Protein AF-0000000086165237 (afdb_homodimer)

Organism: Eudyptula minor (NCBI:txid37083)

Nearest PDB structures (foldseek):
  6a78-assembly1_A  TM=8.501E-01  e=1.681E-03  Homo sapiens
  2v5t-assembly1_A  TM=6.903E-01  e=4.744E-04  Homo sapiens
  4u7m-assembly1_A  TM=5.757E-01  e=2.320E-04  Homo sapiens
  2xy1-assembly1_A  TM=6.895E-01  e=1.025E-03  Homo sapiens
  5vst-assembly1_A  TM=7.152E-01  e=4.283E-03  Mus musculus

Structure (mmCIF, N/CA/C/O backbone):
data_AF-0000000086165237-model_v1
#
loop_
_entity.id
_entity.type
_entity.pdbx_description
1 polymer Hemicentin-2
#
loop_
_atom_site.group_PDB
_atom_site.id
_atom_site.type_symbol
_atom_site.label_atom_id
_atom_site.label_alt_id
_atom_site.label_comp_id
_atom_site.label_asym_id
_atom_site.label_entity_id
_atom_site.label_seq_id
_atom_site.pdbx_PDB_ins_code
_atom_site.Cartn_x
_atom_site.Cartn_y
_atom_site.Cartn_z
_atom_site.occupancy
_atom_site.B_iso_or_equiv
_atom_site.auth_seq_id
_atom_site.auth_comp_id
_atom_site.auth_asym_id
_atom_site.auth_atom_id
_atom_site.pdbx_PDB_model_num
ATOM 1 N N . GLY A 1 1 ? -14.789 -7.023 20.891 1 25.52 1 GLY A N 1
ATOM 2 C CA . GLY A 1 1 ? -13.391 -6.656 21.047 1 25.52 1 GLY A CA 1
ATOM 3 C C . GLY A 1 1 ? -13.078 -5.258 20.562 1 25.52 1 GLY A C 1
ATOM 4 O O . GLY A 1 1 ? -13.688 -4.785 19.594 1 25.52 1 GLY A O 1
ATOM 5 N N . GLU A 1 2 ? -12.781 -4.461 21.531 1 32.31 2 GLU A N 1
ATOM 6 C CA . GLU A 1 2 ? -12.57 -3.039 21.297 1 32.31 2 GLU A CA 1
ATOM 7 C C . GLU A 1 2 ? -11.594 -2.818 20.141 1 32.31 2 GLU A C 1
ATOM 9 O O . GLU A 1 2 ? -10.461 -3.311 20.172 1 32.31 2 GLU A O 1
ATOM 14 N N . ASP A 1 3 ? -12.07 -2.969 19 1 38.78 3 ASP A N 1
ATOM 15 C CA . ASP A 1 3 ? -11.273 -2.768 17.797 1 38.78 3 ASP A CA 1
ATOM 16 C C . ASP A 1 3 ? -10.336 -1.568 17.938 1 38.78 3 ASP A C 1
ATOM 18 O O . ASP A 1 3 ? -10.797 -0.427 18.031 1 38.78 3 ASP A O 1
ATOM 22 N N . SER A 1 4 ? -9.32 -1.822 18.844 1 39.91 4 SER A N 1
ATOM 23 C CA . SER A 1 4 ? -8.32 -0.79 19.062 1 39.91 4 SER A CA 1
ATOM 24 C C . SER A 1 4 ? -7.715 -0.312 17.75 1 39.91 4 SER A C 1
ATOM 26 O O . SER A 1 4 ? -7.16 -1.107 16.984 1 39.91 4 SER A O 1
ATOM 28 N N . ARG A 1 5 ? -8.445 0.534 17.25 1 47.09 5 ARG A N 1
ATOM 29 C CA . ARG A 1 5 ? -7.832 1.118 16.062 1 47.09 5 ARG A CA 1
ATOM 30 C C . ARG A 1 5 ? -6.496 1.77 16.391 1 47.09 5 ARG A C 1
ATOM 32 O O . ARG A 1 5 ? -6.422 2.633 17.266 1 47.09 5 ARG A O 1
ATOM 39 N N . SER A 1 6 ? -5.383 0.871 16.422 1 49.28 6 SER A N 1
ATOM 40 C CA . SER A 1 6 ? -4.059 1.437 16.656 1 49.28 6 SER A CA 1
ATOM 41 C C . SER A 1 6 ? -3.754 2.555 15.672 1 49.28 6 SER A C 1
ATOM 43 O O . SER A 1 6 ? -4.098 2.459 14.492 1 49.28 6 SER A O 1
ATOM 45 N N . PHE A 1 7 ? -3.865 3.795 16.25 1 51.91 7 PHE A N 1
ATOM 46 C CA . PHE A 1 7 ? -3.475 4.906 15.391 1 51.91 7 PHE A CA 1
ATOM 47 C C . PHE A 1 7 ? -1.98 5.184 15.516 1 51.91 7 PHE A C 1
ATOM 49 O O . PHE A 1 7 ? -1.38 4.938 16.562 1 51.91 7 PHE A O 1
ATOM 56 N N . HIS A 1 8 ? -1.307 5.07 14.359 1 57.03 8 HIS A N 1
ATOM 57 C CA . HIS A 1 8 ? 0.114 5.402 14.344 1 57.03 8 HIS A CA 1
ATOM 58 C C . HIS A 1 8 ? 0.342 6.828 13.852 1 57.03 8 HIS A C 1
ATOM 60 O O . HIS A 1 8 ? -0.234 7.242 12.844 1 57.03 8 HIS A O 1
ATOM 66 N N . VAL A 1 9 ? 0.765 7.695 14.812 1 61.5 9 VAL A N 1
ATOM 67 C CA . VAL A 1 9 ? 1.158 9.055 14.477 1 61.5 9 VAL A CA 1
ATOM 68 C C . VAL A 1 9 ? 2.652 9.102 14.164 1 61.5 9 VAL A C 1
ATOM 70 O O . VAL A 1 9 ? 3.465 8.555 14.914 1 61.5 9 VAL A O 1
ATOM 73 N N . SER A 1 10 ? 2.924 9.43 13.008 1 67.56 10 SER A N 1
ATOM 74 C CA . SER A 1 10 ? 4.332 9.594 12.656 1 67.56 10 SER A CA 1
ATOM 75 C C . SER A 1 10 ? 4.699 11.062 12.492 1 67.56 10 SER A C 1
ATOM 77 O O . SER A 1 10 ? 4.062 11.789 11.727 1 67.56 10 SER A O 1
ATOM 79 N N . ILE A 1 11 ? 5.34 11.562 13.391 1 72.94 11 ILE A N 1
ATOM 80 C CA . ILE A 1 11 ? 5.84 12.93 13.344 1 72.94 11 ILE A CA 1
ATOM 81 C C . ILE A 1 11 ? 7.289 12.938 12.867 1 72.94 11 ILE A C 1
ATOM 83 O O . ILE A 1 11 ? 8.109 12.148 13.344 1 72.94 11 ILE A O 1
ATOM 87 N N . GLN A 1 12 ? 7.434 13.555 11.766 1 70.06 12 GLN A N 1
ATOM 88 C CA . GLN A 1 12 ? 8.805 13.68 11.266 1 70.06 12 GLN A CA 1
ATOM 89 C C . GLN A 1 12 ? 9.336 15.094 11.477 1 70.06 12 GLN A C 1
ATOM 91 O O . GLN A 1 12 ? 8.586 16.062 11.414 1 70.06 12 GLN A O 1
ATOM 96 N N . GLY A 1 13 ? 10.609 15.078 11.852 1 72.69 13 GLY A N 1
ATOM 97 C CA . GLY A 1 13 ? 11.266 16.344 12.125 1 72.69 13 GLY A CA 1
ATOM 98 C C . GLY A 1 13 ? 11.734 16.484 13.555 1 72.69 13 GLY A C 1
ATOM 99 O O . GLY A 1 13 ? 11.875 15.484 14.266 1 72.69 13 GLY A O 1
ATOM 100 N N . THR A 1 14 ? 12.133 17.672 13.969 1 71.38 14 THR A N 1
ATOM 101 C CA . THR A 1 14 ? 12.812 17.844 15.242 1 71.38 14 THR A CA 1
ATOM 102 C C . THR A 1 14 ? 11.844 18.359 16.312 1 71.38 14 THR A C 1
ATOM 104 O O . THR A 1 14 ? 11.898 19.516 16.703 1 71.38 14 THR A O 1
ATOM 107 N N . PRO A 1 15 ? 10.844 17.406 16.594 1 71.31 15 PRO A N 1
ATOM 108 C CA . PRO A 1 15 ? 10.047 17.859 17.734 1 71.31 15 PRO A CA 1
ATOM 109 C C . PRO A 1 15 ? 10.82 17.828 19.047 1 71.31 15 PRO A C 1
ATOM 111 O O . PRO A 1 15 ? 11.711 16.984 19.219 1 71.31 15 PRO A O 1
ATOM 114 N N . LEU A 1 16 ? 10.625 18.844 19.875 1 78.06 16 LEU A N 1
ATOM 115 C CA . LEU A 1 16 ? 11.242 18.859 21.203 1 78.06 16 LEU A CA 1
ATOM 116 C C . LEU A 1 16 ? 10.57 17.828 22.125 1 78.06 16 LEU A C 1
ATOM 118 O O . LEU A 1 16 ? 11.234 17.203 22.953 1 78.06 16 LEU A O 1
ATOM 122 N N . SER A 1 17 ? 9.25 17.734 21.953 1 79.06 17 SER A N 1
ATOM 123 C CA . SER A 1 17 ? 8.508 16.781 22.781 1 79.06 17 SER A CA 1
ATOM 124 C C . SER A 1 17 ? 7.238 16.328 22.078 1 79.06 17 SER A C 1
ATOM 126 O O . SER A 1 17 ? 6.664 17.062 21.266 1 79.06 17 SER A O 1
ATOM 128 N N . ILE A 1 18 ? 6.961 15.016 22.234 1 78.12 18 ILE A N 1
ATOM 129 C CA . ILE A 1 18 ? 5.688 14.453 21.797 1 78.12 18 ILE A CA 1
ATOM 130 C C . ILE A 1 18 ? 4.992 13.766 22.969 1 78.12 18 ILE A C 1
ATOM 132 O O . ILE A 1 18 ? 5.602 12.969 23.688 1 78.12 18 ILE A O 1
ATOM 136 N N . THR A 1 19 ? 3.826 14.266 23.375 1 80.88 19 THR A N 1
ATOM 137 C CA . THR A 1 19 ? 3.02 13.602 24.391 1 80.88 19 THR A CA 1
ATOM 138 C C . THR A 1 19 ? 1.654 13.211 23.828 1 80.88 19 THR A C 1
ATOM 140 O O . THR A 1 19 ? 1.203 13.781 22.828 1 80.88 19 THR A O 1
ATOM 143 N N . SER A 1 20 ? 1.172 12.109 24.125 1 78.12 20 SER A N 1
ATOM 144 C CA . SER A 1 20 ? -0.144 11.695 23.656 1 78.12 20 SER A CA 1
ATOM 145 C C . SER A 1 20 ? -1.079 11.391 24.812 1 78.12 20 SER A C 1
ATOM 147 O O . SER A 1 20 ? -0.676 10.766 25.797 1 78.12 20 SER A O 1
ATOM 149 N N . ILE A 1 21 ? -2.18 12.18 24.844 1 70.94 21 ILE A N 1
ATOM 150 C CA . ILE A 1 21 ? -3.26 11.867 25.766 1 70.94 21 ILE A CA 1
ATOM 151 C C . ILE A 1 21 ? -4.5 11.43 25 1 70.94 21 ILE A C 1
ATOM 153 O O . ILE A 1 21 ? -5.133 12.242 24.312 1 70.94 21 ILE A O 1
ATOM 157 N N . GLY A 1 22 ? -4.895 10.195 25.062 1 66.25 22 GLY A N 1
ATOM 158 C CA . GLY A 1 22 ? -5.973 9.656 24.266 1 66.25 22 GLY A CA 1
ATOM 159 C C . GLY A 1 22 ? -5.691 9.711 22.766 1 66.25 22 GLY A C 1
ATOM 160 O O . GLY A 1 22 ? -4.66 9.219 22.312 1 66.25 22 GLY A O 1
ATOM 161 N N . GLU A 1 23 ? -6.641 10.453 22.031 1 68.38 23 GLU A N 1
ATOM 162 C CA . GLU A 1 23 ? -6.492 10.57 20.578 1 68.38 23 GLU A CA 1
ATOM 163 C C . GLU A 1 23 ? -5.875 11.914 20.203 1 68.38 23 GLU A C 1
ATOM 165 O O . GLU A 1 23 ? -5.848 12.273 19.016 1 68.38 23 GLU A O 1
ATOM 170 N N . THR A 1 24 ? -5.504 12.617 21.344 1 77.69 24 THR A N 1
ATOM 171 C CA . THR A 1 24 ? -4.93 13.93 21.062 1 77.69 24 THR A CA 1
ATOM 172 C C . THR A 1 24 ? -3.428 13.93 21.328 1 77.69 24 THR A C 1
ATOM 174 O O . THR A 1 24 ? -2.977 13.477 22.391 1 77.69 24 THR A O 1
ATOM 177 N N . TYR A 1 25 ? -2.689 14.242 20.344 1 85.31 25 TYR A N 1
ATOM 178 C CA . TYR A 1 25 ? -1.243 14.367 20.5 1 85.31 25 TYR A CA 1
ATOM 179 C C . TYR A 1 25 ? -0.837 15.82 20.672 1 85.31 25 TYR A C 1
ATOM 181 O O . TYR A 1 25 ? -1.491 16.719 20.141 1 85.31 25 TYR A O 1
ATOM 189 N N . SER A 1 26 ? 0.103 15.969 21.531 1 88.94 26 SER A N 1
ATOM 190 C CA . SER A 1 26 ? 0.709 17.281 21.688 1 88.94 26 SER A CA 1
ATOM 191 C C . SER A 1 26 ? 2.168 17.281 21.25 1 88.94 26 SER A C 1
ATOM 193 O O . SER A 1 26 ? 2.945 16.422 21.672 1 88.94 26 SER A O 1
ATOM 195 N N . VAL A 1 27 ? 2.49 18.156 20.406 1 90.44 27 VAL A N 1
ATOM 196 C CA . VAL A 1 27 ? 3.844 18.203 19.859 1 90.44 27 VAL A CA 1
ATOM 197 C C . VAL A 1 27 ? 4.43 19.609 20.078 1 90.44 27 VAL A C 1
ATOM 199 O O . VAL A 1 27 ? 3.748 20.609 19.875 1 90.44 27 VAL A O 1
ATOM 202 N N . THR A 1 28 ? 5.609 19.625 20.578 1 90.69 28 THR A N 1
ATOM 203 C CA . THR A 1 28 ? 6.355 20.875 20.625 1 90.69 28 THR A CA 1
ATOM 204 C C . THR A 1 28 ? 7.398 20.938 19.516 1 90.69 28 THR A C 1
ATOM 206 O O . THR A 1 28 ? 8.305 20.094 19.469 1 90.69 28 THR A O 1
ATOM 209 N N . ALA A 1 29 ? 7.227 21.828 18.641 1 91 29 ALA A N 1
ATOM 210 C CA . ALA A 1 29 ? 8.148 21.984 17.531 1 91 29 ALA A CA 1
ATOM 211 C C . ALA A 1 29 ? 9.148 23.109 17.797 1 91 29 ALA A C 1
ATOM 213 O O . ALA A 1 29 ? 8.859 24.031 18.562 1 91 29 ALA A O 1
ATOM 214 N N . VAL A 1 30 ? 10.305 23 17.188 1 90.06 30 VAL A N 1
ATOM 215 C CA . VAL A 1 30 ? 11.344 24.016 17.297 1 90.06 30 VAL A CA 1
ATOM 216 C C . VAL A 1 30 ? 11.18 25.047 16.188 1 90.06 30 VAL A C 1
ATOM 218 O O . VAL A 1 30 ? 11.055 24.703 15.016 1 90.06 30 VAL A O 1
ATOM 221 N N . ALA A 1 31 ? 11.211 26.391 16.672 1 92 31 ALA A N 1
ATOM 222 C CA . ALA A 1 31 ? 11.133 27.453 15.672 1 92 31 ALA A CA 1
ATOM 223 C C . ALA 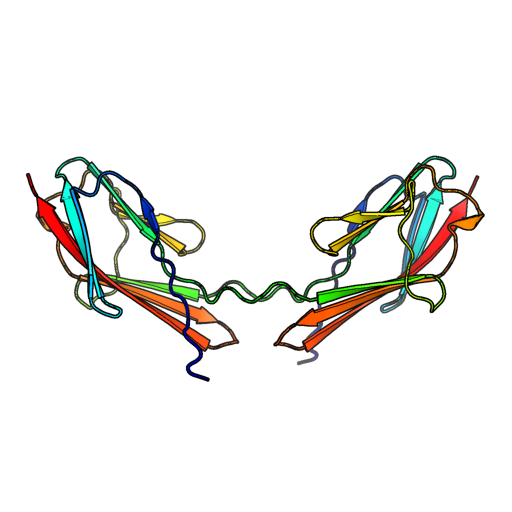A 1 31 ? 12.25 27.328 14.641 1 92 31 ALA A C 1
ATOM 225 O O . ALA A 1 31 ? 13.391 27.016 14.984 1 92 31 ALA A O 1
ATOM 226 N N . GLY A 1 32 ? 11.844 27.641 13.469 1 92 32 GLY A N 1
ATOM 227 C CA . GLY A 1 32 ? 12.82 27.578 12.391 1 92 32 GLY A CA 1
ATOM 228 C C . GLY A 1 32 ? 13 26.172 11.828 1 92 32 GLY A C 1
ATOM 229 O O . GLY A 1 32 ? 13.578 26 10.75 1 92 32 GLY A O 1
ATOM 230 N N . GLY A 1 33 ? 12.531 25.125 12.523 1 89.5 33 GLY A N 1
ATOM 231 C CA . GLY A 1 33 ? 12.625 23.75 12.07 1 89.5 33 GLY A CA 1
ATOM 232 C C . GLY A 1 33 ? 11.5 23.359 11.133 1 89.5 33 GLY A C 1
ATOM 233 O O . GLY A 1 33 ? 10.844 24.219 10.539 1 89.5 33 GLY A O 1
ATOM 234 N N . GLN A 1 34 ? 11.453 22 10.93 1 91.44 34 GLN A N 1
ATOM 235 C CA . GLN A 1 34 ? 10.406 21.422 10.086 1 91.44 34 GLN A CA 1
ATOM 236 C C . GLN A 1 34 ? 9.5 20.5 10.891 1 91.44 34 GLN A C 1
ATOM 238 O O . GLN A 1 34 ? 9.969 19.781 11.781 1 91.44 34 GLN A O 1
ATOM 243 N N . LEU A 1 35 ? 8.219 20.547 10.547 1 91.19 35 LEU A N 1
ATOM 244 C CA . LEU A 1 35 ? 7.246 19.656 11.164 1 91.19 35 LEU A CA 1
ATOM 245 C C . LEU A 1 35 ? 6.488 18.875 10.102 1 91.19 35 LEU A C 1
ATOM 247 O O . LEU A 1 35 ? 6.012 19.438 9.117 1 91.19 35 LEU A O 1
ATOM 251 N N . ILE A 1 36 ? 6.402 17.594 10.234 1 92.25 36 ILE A N 1
ATOM 252 C CA . ILE A 1 36 ? 5.613 16.75 9.352 1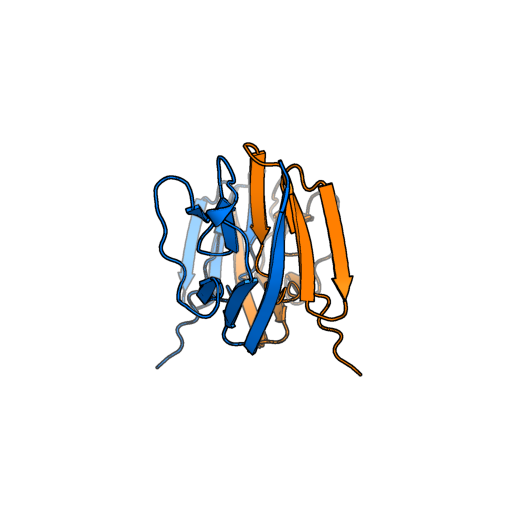 92.25 36 ILE A CA 1
ATOM 253 C C . ILE A 1 36 ? 4.613 15.938 10.172 1 92.25 36 ILE A C 1
ATOM 255 O O . ILE A 1 36 ? 5 15.195 11.078 1 92.25 36 ILE A O 1
ATOM 259 N N . LEU A 1 37 ? 3.34 16.125 9.891 1 90.5 37 LEU A N 1
ATOM 260 C CA . LEU A 1 37 ? 2.266 15.359 10.508 1 90.5 37 LEU A CA 1
ATOM 261 C C . LEU A 1 37 ? 1.708 14.32 9.547 1 90.5 37 LEU A C 1
ATOM 263 O O . LEU A 1 37 ? 1.548 14.602 8.352 1 90.5 37 LEU A O 1
ATOM 267 N N . GLU A 1 38 ? 1.46 13.188 10 1 88.94 38 GLU A N 1
ATOM 268 C CA . GLU A 1 38 ? 0.922 12.109 9.18 1 88.94 38 GLU A CA 1
ATOM 269 C C . GLU A 1 38 ? -0.482 11.719 9.633 1 88.94 38 GLU A C 1
ATOM 271 O O . GLU A 1 38 ? -0.693 11.383 10.797 1 88.94 38 GLU A O 1
ATOM 276 N N . CYS A 1 39 ? -1.433 11.797 8.727 1 89.38 39 CYS A N 1
ATOM 277 C CA . CYS A 1 39 ? -2.793 11.344 9 1 89.38 39 CYS A CA 1
ATOM 278 C C . CYS A 1 39 ? -2.879 9.82 8.984 1 89.38 39 CYS A C 1
ATOM 280 O O . CYS A 1 39 ? -2.379 9.18 8.062 1 89.38 39 CYS A O 1
ATOM 282 N N . PRO A 1 40 ? -3.498 9.281 10.078 1 80.25 40 PRO A N 1
ATOM 283 C CA . PRO A 1 40 ? -3.615 7.824 10.094 1 80.25 40 PRO A CA 1
ATOM 284 C C . PRO A 1 40 ? -4.562 7.293 9.023 1 80.25 40 PRO A C 1
ATOM 286 O O . PRO A 1 40 ? -5.527 7.969 8.656 1 80.25 40 PRO A O 1
ATOM 289 N N . GLU A 1 41 ? -4.086 6.32 8.273 1 73.69 41 GLU A N 1
ATOM 290 C CA . GLU A 1 41 ? -4.961 5.605 7.352 1 73.69 41 GLU A CA 1
ATOM 291 C C . GLU A 1 41 ? -5.324 4.223 7.891 1 73.69 41 GLU A C 1
ATOM 293 O O . GLU A 1 41 ? -4.535 3.607 8.617 1 73.69 41 GLU A O 1
ATOM 298 N N . ASP A 1 42 ? -6.656 3.961 7.828 1 64.94 42 ASP A N 1
ATOM 299 C CA . ASP A 1 42 ? -7.039 2.6 8.188 1 64.94 42 ASP A CA 1
ATOM 300 C C . ASP A 1 42 ? -6.188 1.573 7.445 1 64.94 42 ASP A C 1
ATOM 302 O O . ASP A 1 42 ? -6.055 1.637 6.223 1 64.94 42 ASP A O 1
ATOM 306 N N . ALA A 1 43 ? -5.16 1.227 8.008 1 61.38 43 ALA A N 1
ATOM 307 C CA . ALA A 1 43 ? -4.359 0.186 7.363 1 61.38 43 ALA A CA 1
ATOM 308 C C . ALA A 1 43 ? -5.227 -1.012 6.98 1 61.38 43 ALA A C 1
ATOM 310 O O . ALA A 1 43 ? -5.875 -1.614 7.84 1 61.38 43 ALA A O 1
ATOM 311 N N . VAL A 1 44 ? -5.789 -1.021 5.859 1 66.88 44 VAL A N 1
ATOM 312 C CA . VAL A 1 44 ? -6.484 -2.229 5.426 1 66.88 44 VAL A CA 1
ATOM 313 C C . VAL A 1 44 ? -5.512 -3.406 5.406 1 66.88 44 VAL A C 1
ATOM 315 O O . VAL A 1 44 ? -4.426 -3.311 4.832 1 66.88 44 VAL A O 1
ATOM 318 N N . PRO A 1 45 ? -5.797 -4.344 6.305 1 70.81 45 PRO A N 1
ATOM 319 C CA . PRO A 1 45 ? -4.922 -5.516 6.246 1 70.81 45 PRO A CA 1
ATOM 320 C C . PRO A 1 45 ? -4.742 -6.051 4.828 1 70.81 45 PRO A C 1
ATOM 322 O O . PRO A 1 45 ? -5.684 -6.016 4.027 1 70.81 45 PRO A O 1
ATOM 325 N N . PRO A 1 46 ? -3.451 -6.34 4.535 1 76.5 46 PRO A N 1
ATOM 326 C CA . PRO A 1 46 ? -3.258 -6.953 3.219 1 76.5 46 PRO A CA 1
ATOM 327 C C . PRO A 1 46 ? -4.098 -8.219 3.027 1 76.5 46 PRO A C 1
ATOM 329 O O . PRO A 1 46 ? -4.379 -8.93 3.994 1 76.5 46 PRO A O 1
ATOM 332 N N . PRO A 1 47 ? -4.477 -8.516 1.898 1 83 47 PRO A N 1
ATOM 333 C CA . PRO A 1 47 ? -5.281 -9.711 1.664 1 83 47 PRO A CA 1
ATOM 334 C C . PRO A 1 47 ? -4.496 -11.008 1.866 1 83 47 PRO A C 1
ATOM 336 O O . PRO A 1 47 ? -3.264 -11 1.771 1 83 47 PRO A O 1
ATOM 339 N N . HIS A 1 48 ? -5.238 -12.055 2.301 1 89.56 48 HIS A N 1
ATOM 340 C CA . HIS A 1 48 ? -4.703 -13.406 2.221 1 89.56 48 HIS A CA 1
ATOM 341 C C . HIS A 1 48 ? -4.797 -13.953 0.801 1 89.56 48 HIS A C 1
ATOM 343 O O . HIS A 1 48 ? -5.887 -14.031 0.231 1 89.56 48 HIS A O 1
ATOM 349 N N . ILE A 1 49 ? -3.602 -14.273 0.243 1 92.56 49 ILE A N 1
ATOM 350 C CA . ILE A 1 49 ? -3.586 -14.719 -1.145 1 92.56 49 ILE A CA 1
ATOM 351 C C . ILE A 1 49 ? -3.184 -16.188 -1.207 1 92.56 49 ILE A C 1
ATOM 353 O O . ILE A 1 49 ? -2.221 -16.609 -0.557 1 92.56 49 ILE A O 1
ATOM 357 N N . GLU A 1 50 ? -3.971 -17.016 -1.962 1 95.19 50 GLU A N 1
ATOM 358 C CA . GLU A 1 50 ? -3.674 -18.422 -2.229 1 95.19 50 GLU A CA 1
ATOM 359 C C . GLU A 1 50 ? -3.52 -18.672 -3.725 1 95.19 50 GLU A C 1
ATOM 361 O O . GLU A 1 50 ? -4.262 -18.125 -4.535 1 95.19 50 GLU A O 1
ATOM 366 N N . TRP A 1 51 ? -2.531 -19.516 -4.023 1 96.5 51 TRP A N 1
ATOM 367 C CA . TRP A 1 51 ? -2.322 -19.906 -5.41 1 96.5 51 TRP A CA 1
ATOM 368 C C . TRP A 1 51 ? -2.646 -21.391 -5.609 1 96.5 51 TRP A C 1
ATOM 370 O O . TRP A 1 51 ? -2.371 -22.219 -4.734 1 96.5 51 TRP A O 1
ATOM 380 N N . HIS A 1 52 ? -3.197 -21.719 -6.727 1 97.75 52 HIS A N 1
ATOM 381 C CA . HIS A 1 52 ? -3.482 -23.094 -7.125 1 97.75 52 HIS A CA 1
ATOM 382 C C . HIS A 1 52 ? -2.932 -23.391 -8.516 1 97.75 52 HIS A C 1
ATOM 384 O O . HIS A 1 52 ? -2.854 -22.5 -9.359 1 97.75 52 HIS A O 1
ATOM 390 N N . TRP A 1 53 ? -2.494 -24.578 -8.688 1 96.94 53 TRP A N 1
ATOM 391 C CA . TRP A 1 53 ? -2.094 -25.125 -9.977 1 96.94 53 TRP A CA 1
ATOM 392 C C . TRP A 1 53 ? -2.863 -26.406 -10.297 1 96.94 53 TRP A C 1
ATOM 394 O O . TRP A 1 53 ? -2.809 -27.375 -9.539 1 96.94 53 TRP A O 1
ATOM 404 N N . GLU A 1 54 ? -3.557 -26.312 -11.461 1 96.69 54 GLU A N 1
ATOM 405 C CA . GLU A 1 54 ? -4.391 -27.422 -11.906 1 96.69 54 GLU A CA 1
ATOM 406 C C . GLU A 1 54 ? -5.332 -27.875 -10.789 1 96.69 54 GLU A C 1
ATOM 408 O O . GLU A 1 54 ? -5.461 -29.078 -10.531 1 96.69 54 GLU A O 1
ATOM 413 N N . GLY A 1 55 ? -5.887 -26.922 -10.062 1 95.19 55 GLY A N 1
ATOM 414 C CA . GLY A 1 55 ? -6.945 -27.188 -9.102 1 95.19 55 GLY A CA 1
ATOM 415 C C . GLY A 1 55 ? -6.418 -27.547 -7.727 1 95.19 55 GLY A C 1
ATOM 416 O O . GLY A 1 55 ? -7.184 -27.609 -6.762 1 95.19 55 GLY A O 1
ATOM 417 N N . SER A 1 56 ? -5.137 -27.812 -7.641 1 97.12 56 SER A N 1
ATOM 418 C CA . SER A 1 56 ? -4.52 -28.156 -6.363 1 97.12 56 SER A CA 1
ATOM 419 C C . SER A 1 56 ? -3.684 -27 -5.824 1 97.12 56 SER A C 1
ATOM 421 O O . SER A 1 56 ? -3.154 -26.188 -6.598 1 97.12 56 SER A O 1
ATOM 423 N N . PRO A 1 57 ? -3.609 -26.859 -4.434 1 97.12 57 PRO A N 1
ATOM 424 C CA . PRO A 1 57 ? -2.725 -25.828 -3.889 1 97.12 57 PRO A CA 1
ATOM 425 C C . PRO A 1 57 ? -1.306 -25.922 -4.449 1 97.12 57 PRO A C 1
ATOM 427 O O . PRO A 1 57 ? -0.751 -27.016 -4.57 1 97.12 57 PRO A O 1
ATOM 430 N N . LEU A 1 58 ? -0.817 -24.75 -4.844 1 97.31 58 LEU A N 1
ATOM 431 C CA . LEU A 1 58 ? 0.509 -24.719 -5.453 1 97.31 58 LEU A CA 1
ATOM 432 C C . LEU A 1 58 ? 1.593 -24.969 -4.406 1 97.31 58 LEU A C 1
ATOM 434 O O . LEU A 1 58 ? 1.598 -24.328 -3.352 1 97.31 58 LEU A O 1
ATOM 438 N N . ARG A 1 59 ? 2.424 -25.953 -4.582 1 94.44 59 ARG A N 1
ATOM 439 C CA . ARG A 1 59 ? 3.553 -26.219 -3.695 1 94.44 59 ARG A CA 1
ATOM 440 C C . ARG A 1 59 ? 4.82 -25.547 -4.199 1 94.44 59 ARG A C 1
ATOM 442 O O . ARG A 1 59 ? 5.211 -25.719 -5.355 1 94.44 59 ARG A O 1
ATOM 449 N N . GLU A 1 60 ? 5.379 -24.625 -3.363 1 96 60 GLU A N 1
ATOM 450 C CA . GLU A 1 60 ? 6.605 -23.938 -3.75 1 96 60 GLU A CA 1
ATOM 451 C C . GLU A 1 60 ? 7.785 -24.906 -3.805 1 96 60 GLU A C 1
ATOM 453 O O . GLU A 1 60 ? 7.773 -25.938 -3.141 1 96 60 GLU A O 1
ATOM 458 N N . ASP A 1 61 ? 8.711 -24.672 -4.629 1 94.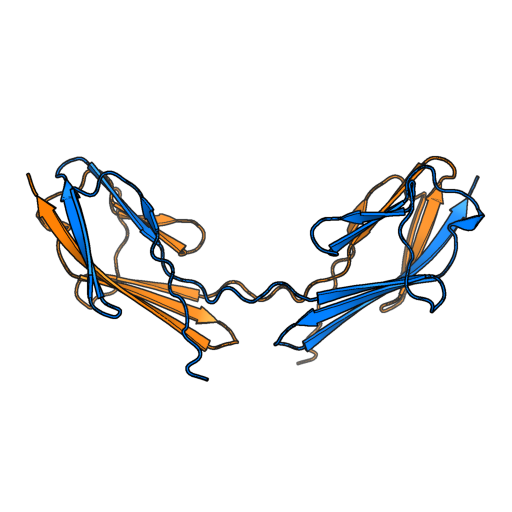69 61 ASP A N 1
ATOM 459 C CA . ASP A 1 61 ? 10 -25.375 -4.711 1 94.69 61 ASP A CA 1
ATOM 460 C C . ASP A 1 61 ? 11.109 -24.406 -5.125 1 94.69 61 ASP A C 1
ATOM 462 O O . ASP A 1 61 ? 10.984 -23.188 -4.957 1 94.69 61 ASP A O 1
ATOM 466 N N . ALA A 1 62 ? 12.188 -24.891 -5.582 1 94.25 62 ALA A N 1
ATOM 467 C CA . ALA A 1 62 ? 13.336 -24.047 -5.922 1 94.25 62 ALA A CA 1
ATOM 468 C C . ALA A 1 62 ? 13.008 -23.141 -7.098 1 94.25 62 ALA A C 1
ATOM 470 O O . ALA A 1 62 ? 13.531 -22.016 -7.184 1 94.25 62 ALA A O 1
ATOM 471 N N . ARG A 1 63 ? 12.156 -23.625 -7.98 1 94.88 63 ARG A N 1
ATOM 472 C CA . ARG A 1 63 ? 11.867 -22.859 -9.195 1 94.88 63 ARG A CA 1
ATOM 473 C C . ARG A 1 63 ? 10.562 -22.094 -9.07 1 94.88 63 ARG A C 1
ATOM 475 O O . ARG A 1 63 ? 10.414 -21.016 -9.648 1 94.88 63 ARG A O 1
ATOM 482 N N . ARG A 1 64 ? 9.562 -22.672 -8.391 1 95.69 64 ARG A N 1
ATOM 483 C CA . ARG A 1 64 ? 8.266 -22.047 -8.18 1 95.69 64 ARG A CA 1
ATOM 484 C C . ARG A 1 64 ? 8.203 -21.375 -6.812 1 95.69 64 ARG A C 1
ATOM 486 O O . ARG A 1 64 ? 8.148 -22.047 -5.781 1 95.69 64 ARG A O 1
ATOM 493 N N . ARG A 1 65 ? 8.188 -20.031 -6.824 1 96.69 65 ARG A N 1
ATOM 494 C CA . ARG A 1 65 ? 8.219 -19.266 -5.582 1 96.69 65 ARG A CA 1
ATOM 495 C C . ARG A 1 65 ? 7.098 -18.234 -5.547 1 96.69 65 ARG A C 1
ATOM 497 O O . ARG A 1 65 ? 6.816 -17.578 -6.555 1 96.69 65 ARG A O 1
ATOM 504 N N . VAL A 1 66 ? 6.449 -18.172 -4.414 1 96.31 66 VAL A N 1
ATOM 505 C CA . VAL A 1 66 ? 5.484 -17.109 -4.172 1 96.31 66 VAL A CA 1
ATOM 506 C C . VAL A 1 66 ? 6.164 -15.938 -3.459 1 96.31 66 VAL A C 1
ATOM 508 O O . VAL A 1 66 ? 6.855 -16.141 -2.455 1 96.31 66 VAL A O 1
ATOM 511 N N . LEU A 1 67 ? 6.008 -14.742 -4.02 1 93.44 67 LEU A N 1
ATOM 512 C CA . LEU A 1 67 ? 6.742 -13.578 -3.537 1 93.44 67 LEU A CA 1
ATOM 513 C C . LEU A 1 67 ? 5.781 -12.484 -3.078 1 93.44 67 LEU A C 1
ATOM 515 O O . LEU A 1 67 ? 4.586 -12.539 -3.365 1 93.44 67 LEU A O 1
ATOM 519 N N . ALA A 1 68 ? 6.324 -11.508 -2.322 1 90 68 ALA A N 1
ATOM 520 C CA . ALA A 1 68 ? 5.625 -10.297 -1.916 1 90 68 ALA A CA 1
ATOM 521 C C . ALA A 1 68 ? 4.316 -10.625 -1.199 1 90 68 ALA A C 1
ATOM 523 O O . ALA A 1 68 ? 3.254 -10.133 -1.571 1 90 68 ALA A O 1
ATOM 524 N N . GLU A 1 69 ? 4.461 -11.5 -0.217 1 88.69 69 GLU A N 1
ATOM 525 C CA . GLU A 1 69 ? 3.369 -11.883 0.674 1 88.69 69 GLU A CA 1
ATOM 526 C C . GLU A 1 69 ? 2.201 -12.477 -0.108 1 88.69 69 GLU A C 1
ATOM 528 O O . GLU A 1 69 ? 1.039 -12.18 0.181 1 88.69 69 GLU A O 1
ATOM 533 N N . GLY A 1 70 ? 2.52 -13.156 -1.243 1 91.56 70 GLY A N 1
ATOM 534 C CA . GLY A 1 70 ? 1.524 -13.922 -1.974 1 91.56 70 GLY A CA 1
ATOM 535 C C . GLY A 1 70 ? 1.119 -13.281 -3.285 1 91.56 70 GLY A C 1
ATOM 536 O O . GLY A 1 70 ? 0.453 -13.906 -4.113 1 91.56 70 GLY A O 1
ATOM 537 N N . ARG A 1 71 ? 1.545 -12.148 -3.5 1 89 71 ARG A N 1
ATOM 538 C CA . ARG A 1 71 ? 1.022 -11.375 -4.621 1 89 71 ARG A CA 1
ATOM 539 C C . ARG A 1 71 ? 1.529 -11.922 -5.949 1 89 71 ARG A C 1
ATOM 541 O O . ARG A 1 71 ? 0.808 -11.906 -6.949 1 89 71 ARG A O 1
ATOM 548 N N . PHE A 1 72 ? 2.775 -12.43 -5.887 1 92.12 72 PHE A N 1
ATOM 549 C CA . PHE A 1 72 ? 3.373 -12.875 -7.141 1 92.12 72 PHE A CA 1
ATOM 550 C C . PHE A 1 72 ? 3.73 -14.359 -7.078 1 92.12 72 PHE A C 1
ATOM 552 O O . PHE A 1 72 ? 4.199 -14.844 -6.047 1 92.12 72 PHE A O 1
ATOM 559 N N . LEU A 1 73 ? 3.482 -15.023 -8.117 1 95.5 73 LEU A N 1
ATOM 560 C CA . LEU A 1 73 ? 4.043 -16.344 -8.352 1 95.5 73 LEU A CA 1
ATOM 561 C C . LEU A 1 73 ? 5.152 -16.281 -9.406 1 95.5 73 LEU A C 1
ATOM 563 O O . LEU A 1 73 ? 4.922 -15.852 -10.531 1 95.5 73 LEU A O 1
ATOM 567 N N . GLN A 1 74 ? 6.301 -16.641 -9.016 1 94.75 74 GLN A N 1
ATOM 568 C CA . GLN A 1 74 ? 7.445 -16.656 -9.922 1 94.75 74 GLN A CA 1
ATOM 569 C C . GLN A 1 74 ? 7.855 -18.094 -10.266 1 94.75 74 GLN A C 1
ATOM 571 O O . GLN A 1 74 ? 7.988 -18.938 -9.375 1 94.75 74 GLN A O 1
ATOM 576 N N . ILE A 1 75 ? 7.938 -18.391 -11.523 1 95.25 75 ILE A N 1
ATOM 577 C CA . ILE A 1 75 ? 8.445 -19.672 -12 1 95.25 75 ILE A CA 1
ATOM 578 C C . ILE A 1 75 ? 9.719 -19.438 -12.812 1 95.25 75 ILE A C 1
ATOM 580 O O . ILE A 1 75 ? 9.688 -18.797 -13.867 1 95.25 75 ILE A O 1
ATOM 584 N N . ARG A 1 76 ? 10.75 -19.891 -12.344 1 94.69 76 ARG A N 1
ATOM 585 C CA . ARG A 1 76 ? 12.031 -19.781 -13.039 1 94.69 76 ARG A CA 1
ATOM 586 C C . ARG A 1 76 ? 12.289 -21.016 -13.891 1 94.69 76 ARG A C 1
ATOM 588 O O . ARG A 1 76 ? 11.758 -22.094 -13.617 1 94.69 76 ARG A O 1
ATOM 595 N N . ALA A 1 77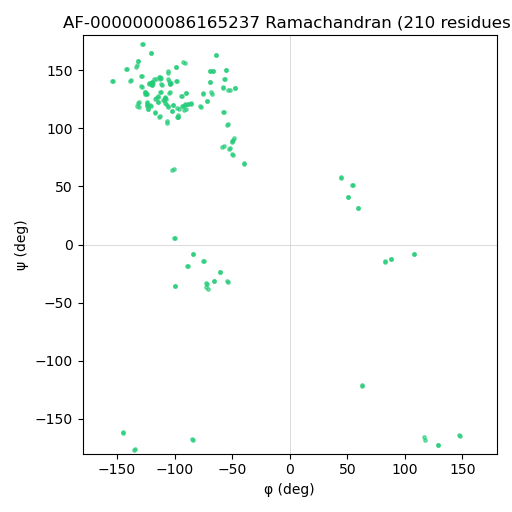 ? 13.164 -20.859 -14.938 1 94.12 77 ALA A N 1
ATOM 596 C CA . ALA A 1 77 ? 13.523 -21.969 -15.82 1 94.12 77 ALA A CA 1
ATOM 597 C C . ALA A 1 77 ? 12.289 -22.781 -16.219 1 94.12 77 ALA A C 1
ATOM 599 O O . ALA A 1 77 ? 12.258 -24 -16.047 1 94.12 77 ALA A O 1
ATOM 600 N N . VAL A 1 78 ? 11.375 -22.094 -16.797 1 94.31 78 VAL A N 1
ATOM 601 C CA . VAL A 1 78 ? 10.078 -22.672 -17.125 1 94.31 78 VAL A CA 1
ATOM 602 C C . VAL A 1 78 ? 10.273 -23.891 -18.031 1 94.31 78 VAL A C 1
ATOM 604 O O . VAL A 1 78 ? 11.07 -23.859 -18.969 1 94.31 78 VAL A O 1
ATOM 607 N N . GLY A 1 79 ? 9.539 -25 -17.734 1 94.56 79 GLY A N 1
ATOM 608 C CA . GLY A 1 79 ? 9.555 -26.219 -18.547 1 94.56 79 GLY A CA 1
ATOM 609 C C . GLY A 1 79 ? 8.172 -26.688 -18.938 1 94.56 79 GLY A C 1
ATOM 610 O O . GLY A 1 79 ? 7.168 -26.125 -18.5 1 94.56 79 GLY A O 1
ATOM 611 N N . ALA A 1 80 ? 8.109 -27.703 -19.797 1 94.31 80 ALA A N 1
ATOM 612 C CA . ALA A 1 80 ? 6.855 -28.25 -20.312 1 94.31 80 ALA A CA 1
ATOM 613 C C . ALA A 1 80 ? 5.914 -28.641 -19.172 1 94.31 80 ALA A C 1
ATOM 615 O O . ALA A 1 80 ? 4.695 -28.484 -19.297 1 94.31 80 ALA A O 1
ATOM 616 N N . ALA A 1 81 ? 6.516 -29.078 -18.047 1 94.31 81 ALA A N 1
ATOM 617 C CA . ALA A 1 81 ? 5.719 -29.547 -16.922 1 94.31 81 ALA A CA 1
ATOM 618 C C . ALA A 1 81 ? 5.074 -28.375 -16.172 1 94.31 81 ALA A C 1
ATOM 620 O O . ALA A 1 81 ? 4.176 -28.578 -15.359 1 94.31 81 ALA A O 1
ATOM 621 N N . ASP A 1 82 ? 5.508 -27.219 -16.422 1 95 82 ASP A N 1
ATOM 622 C CA . ASP A 1 82 ? 4.992 -26.047 -15.734 1 95 82 ASP A CA 1
ATOM 623 C C . ASP A 1 82 ? 3.715 -25.531 -16.391 1 95 82 ASP A C 1
ATOM 625 O O . ASP A 1 82 ? 3.098 -24.594 -15.906 1 95 82 ASP A O 1
ATOM 629 N N . GLY A 1 83 ? 3.357 -26.094 -17.562 1 95.12 83 GLY A N 1
ATOM 630 C CA . GLY A 1 83 ? 2.107 -25.719 -18.188 1 95.12 83 GLY A CA 1
ATOM 631 C C . GLY A 1 83 ? 0.885 -26.094 -17.375 1 95.12 83 GLY A C 1
ATOM 632 O O . GLY A 1 83 ? 0.983 -26.875 -16.422 1 95.12 83 GLY A O 1
ATOM 633 N N . GLY A 1 84 ? -0.234 -25.453 -17.734 1 95.5 84 GLY A N 1
ATOM 634 C CA . GLY A 1 84 ? -1.479 -25.766 -17.047 1 95.5 84 GLY A CA 1
ATOM 635 C C . GLY A 1 84 ? -2.203 -24.531 -16.531 1 95.5 84 GLY A C 1
ATOM 636 O O . GLY A 1 84 ? -1.845 -23.406 -16.891 1 95.5 84 GLY A O 1
ATOM 637 N N . GLU A 1 85 ? -3.232 -24.797 -15.789 1 96.06 85 GLU A N 1
ATOM 638 C CA . GLU A 1 85 ? -4.055 -23.719 -15.273 1 96.06 85 GLU A CA 1
ATOM 639 C C . GLU A 1 85 ? -3.561 -23.25 -13.914 1 96.06 85 GLU A C 1
ATOM 641 O O . GLU A 1 85 ? -3.436 -24.047 -12.984 1 96.06 85 GLU A O 1
ATOM 646 N N . TYR A 1 86 ? -3.213 -22.016 -13.836 1 95.06 86 TYR A N 1
ATOM 647 C CA . TYR A 1 86 ? -2.893 -21.359 -12.562 1 95.06 86 TYR A CA 1
ATOM 648 C C . TYR A 1 86 ? -4.035 -20.469 -12.109 1 95.06 86 TYR A C 1
ATOM 650 O O . TYR A 1 86 ? -4.652 -19.766 -12.922 1 95.06 86 TYR A O 1
ATOM 658 N N . SER A 1 87 ? -4.309 -20.5 -10.797 1 94.44 87 SER A N 1
ATOM 659 C CA . SER A 1 87 ? -5.324 -19.594 -10.266 1 94.44 87 SER A CA 1
ATOM 660 C C . SER A 1 87 ? -4.918 -19.062 -8.891 1 94.44 87 SER A C 1
ATOM 662 O O . SER A 1 87 ? -4.16 -19.703 -8.164 1 94.44 87 SER A O 1
ATOM 664 N N .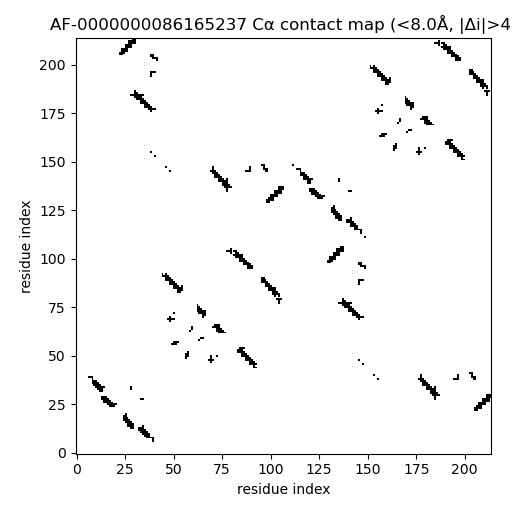 CYS A 1 88 ? -5.383 -17.891 -8.609 1 93.81 88 CYS A N 1
ATOM 665 C CA . CYS A 1 88 ? -5.188 -17.312 -7.285 1 93.81 88 CYS A CA 1
ATOM 666 C C . CYS A 1 88 ? -6.488 -16.734 -6.75 1 93.81 88 CYS A C 1
ATOM 668 O O . CYS A 1 88 ? -7.402 -16.422 -7.52 1 93.81 88 CYS A O 1
ATOM 670 N N . ARG A 1 89 ? -6.559 -16.688 -5.48 1 92.62 89 ARG A N 1
ATOM 671 C CA . ARG A 1 89 ? -7.668 -16.047 -4.785 1 92.62 89 ARG A CA 1
ATOM 672 C C . ARG A 1 89 ? -7.156 -15.133 -3.676 1 92.62 89 ARG A C 1
ATOM 674 O O . ARG A 1 89 ? -6.438 -15.578 -2.779 1 92.62 89 ARG A O 1
ATOM 681 N N . ALA A 1 90 ? -7.477 -13.805 -3.797 1 90.5 90 ALA A N 1
ATOM 682 C CA . ALA A 1 90 ? -7.16 -12.812 -2.771 1 90.5 90 ALA A CA 1
ATOM 683 C C . ALA A 1 90 ? -8.391 -12.484 -1.928 1 90.5 90 ALA A C 1
ATOM 685 O O . ALA A 1 90 ? -9.422 -12.07 -2.459 1 90.5 90 ALA A O 1
ATOM 686 N N . THR A 1 91 ? -8.266 -12.734 -0.654 1 87.94 91 THR A N 1
ATOM 687 C CA . THR A 1 91 ? -9.383 -12.492 0.254 1 87.94 91 THR A CA 1
ATOM 688 C C . THR A 1 91 ? -9.031 -11.414 1.274 1 87.94 91 THR A C 1
ATOM 690 O O . THR A 1 91 ? -7.941 -11.438 1.857 1 87.94 91 THR A O 1
ATOM 693 N N . ASN A 1 92 ? -9.898 -10.367 1.354 1 81.19 92 ASN A N 1
ATOM 694 C CA . ASN A 1 92 ? -9.797 -9.367 2.41 1 81.19 92 ASN A CA 1
ATOM 695 C C . ASN A 1 92 ? -11.164 -9.039 3.006 1 81.19 92 ASN A C 1
ATOM 697 O O . ASN A 1 92 ? -12.148 -9.727 2.721 1 81.19 92 ASN A O 1
ATOM 701 N N . ALA A 1 93 ? -11.188 -8.086 3.924 1 74.12 93 ALA A N 1
ATOM 702 C CA . ALA A 1 93 ? -12.414 -7.73 4.633 1 74.12 93 ALA A CA 1
ATOM 703 C C . ALA A 1 93 ? -13.492 -7.246 3.666 1 74.12 93 ALA A C 1
ATOM 705 O O . ALA A 1 93 ? -14.688 -7.316 3.969 1 74.12 93 ALA A O 1
ATOM 706 N N . LEU A 1 94 ? -13.047 -6.781 2.539 1 72.5 94 LEU A N 1
ATOM 707 C CA . LEU A 1 94 ? -13.992 -6.215 1.587 1 72.5 94 LEU A CA 1
ATOM 708 C C . LEU A 1 94 ? -14.531 -7.289 0.65 1 72.5 94 LEU A C 1
ATOM 710 O O . LEU A 1 94 ? -15.555 -7.086 -0.01 1 72.5 94 LEU A O 1
ATOM 714 N N . GLY A 1 95 ? -13.859 -8.398 0.549 1 79.81 95 GLY A N 1
ATOM 715 C CA . GLY A 1 95 ? -14.328 -9.453 -0.33 1 79.81 95 GLY A CA 1
ATOM 716 C C . GLY A 1 95 ? -13.195 -10.258 -0.947 1 79.81 95 GLY A C 1
ATOM 717 O O . GLY A 1 95 ? -12.102 -10.336 -0.386 1 79.81 95 GLY A O 1
ATOM 718 N N . ASP A 1 96 ? -13.602 -11.016 -2.002 1 85 96 ASP A N 1
ATOM 719 C CA . ASP A 1 96 ? -12.625 -11.883 -2.658 1 85 96 ASP A CA 1
ATOM 720 C C . ASP A 1 96 ? -12.453 -11.5 -4.125 1 85 96 ASP A C 1
ATOM 722 O O . ASP A 1 96 ? -13.391 -11.023 -4.766 1 85 96 ASP A O 1
ATOM 726 N N . THR A 1 97 ? -11.188 -11.5 -4.547 1 84.62 97 THR A N 1
ATOM 727 C CA . THR A 1 97 ? -10.852 -11.359 -5.957 1 84.62 97 THR A CA 1
ATOM 728 C C . THR A 1 97 ? -10.023 -12.547 -6.441 1 84.62 97 THR A C 1
ATOM 730 O O . THR A 1 97 ? -9.203 -13.078 -5.695 1 84.62 97 THR A O 1
ATOM 733 N N . SER A 1 98 ? -10.375 -13.023 -7.664 1 87.12 98 SER A N 1
ATOM 734 C CA . SER A 1 98 ? -9.688 -14.211 -8.164 1 87.12 98 SER A CA 1
ATOM 735 C C . SER A 1 98 ? -9.203 -14.008 -9.594 1 87.12 98 SER A C 1
ATOM 737 O O . SER A 1 98 ? -9.68 -13.109 -10.297 1 87.12 98 SER A O 1
ATOM 739 N N . LEU A 1 99 ? -8.18 -14.805 -9.992 1 86.38 99 LEU A N 1
ATOM 740 C CA . LEU A 1 99 ? -7.621 -14.844 -11.336 1 86.38 99 LEU A CA 1
ATOM 741 C C . LEU A 1 99 ? -7.336 -16.281 -11.766 1 86.38 99 LEU A C 1
ATOM 743 O O . LEU A 1 99 ? -6.887 -17.094 -10.953 1 86.38 99 LEU A O 1
ATOM 747 N N . ARG A 1 100 ? -7.629 -16.531 -13.078 1 91.44 100 ARG A N 1
ATOM 748 C CA . ARG A 1 100 ? -7.262 -17.797 -13.688 1 91.44 100 ARG A CA 1
ATOM 749 C C . ARG A 1 100 ? -6.418 -17.594 -14.938 1 91.44 100 ARG A C 1
ATOM 751 O O . ARG A 1 100 ? -6.766 -16.781 -15.797 1 91.44 100 ARG A O 1
ATOM 758 N N . VAL A 1 101 ? -5.352 -18.281 -15.008 1 92 101 VAL A N 1
ATOM 759 C CA . VAL A 1 101 ? -4.453 -18.141 -16.141 1 92 101 VAL A CA 1
ATOM 760 C C . VAL A 1 101 ? -4.086 -19.516 -16.688 1 92 101 VAL A C 1
ATOM 762 O O . VAL A 1 101 ? -3.645 -20.391 -15.938 1 92 101 VAL A O 1
ATOM 765 N N . GLN A 1 102 ? -4.402 -19.688 -17.984 1 94.12 102 GLN A N 1
ATOM 766 C CA . GLN A 1 102 ? -3.898 -20.875 -18.672 1 94.12 102 GLN A CA 1
ATOM 767 C C . GLN A 1 102 ? -2.498 -20.641 -19.219 1 94.12 102 GLN A C 1
ATOM 769 O O . GLN A 1 102 ? -2.291 -19.719 -20.016 1 94.12 102 GLN A O 1
ATOM 774 N N . VAL A 1 103 ? -1.561 -21.438 -18.812 1 94 103 VAL A N 1
ATOM 775 C CA . VAL A 1 103 ? -0.18 -21.25 -19.25 1 94 103 VAL A CA 1
ATOM 776 C C . VAL A 1 103 ? 0.217 -22.391 -20.188 1 94 103 VAL A C 1
ATOM 778 O O . VAL A 1 103 ? -0.005 -23.562 -19.875 1 94 103 VAL A O 1
ATOM 781 N N . GLU A 1 104 ? 0.649 -21.969 -21.344 1 94.12 104 GLU A N 1
ATOM 782 C CA . GLU A 1 104 ? 1.281 -22.906 -22.266 1 94.12 104 GLU A CA 1
ATOM 783 C C . GLU A 1 104 ? 2.771 -22.609 -22.406 1 94.12 104 GLU A C 1
ATOM 785 O O . GLU A 1 104 ? 3.176 -21.453 -22.5 1 94.12 104 GLU A O 1
ATOM 790 N N . VAL A 1 105 ? 3.51 -23.688 -22.406 1 94.12 105 VAL A N 1
ATOM 791 C CA . VAL A 1 105 ? 4.953 -23.531 -22.531 1 94.12 105 VAL A CA 1
ATOM 792 C C . VAL A 1 105 ? 5.398 -23.984 -23.922 1 94.12 105 VAL A C 1
ATOM 794 O O . VAL A 1 105 ? 5.02 -25.062 -24.375 1 94.12 105 VAL A O 1
ATOM 797 N N . HIS A 1 106 ? 6.07 -23.078 -24.547 1 91.75 106 HIS A N 1
ATOM 798 C CA . HIS A 1 106 ? 6.594 -23.422 -25.859 1 91.75 106 HIS A CA 1
ATOM 799 C C . HIS A 1 106 ? 8.117 -23.484 -25.844 1 91.75 106 HIS A C 1
ATOM 801 O O . HIS A 1 106 ? 8.773 -22.641 -25.234 1 91.75 106 HIS A O 1
ATOM 807 N N . GLY A 1 107 ? 8.727 -24.422 -26.578 1 84.12 107 GLY A N 1
ATOM 808 C CA . GLY A 1 107 ? 10.148 -24.641 -26.766 1 84.12 107 GLY A CA 1
ATOM 809 C C . GLY A 1 107 ? 10.633 -25.953 -26.156 1 84.12 107 GLY A C 1
ATOM 810 O O . GLY A 1 107 ? 9.883 -26.609 -25.438 1 84.12 107 GLY A O 1
ATOM 811 N N . GLY B 1 1 ? -24.578 -0.25 -11.203 1 26.22 1 GLY B N 1
ATOM 812 C CA . GLY B 1 1 ? -23.391 -0.057 -12.016 1 26.22 1 GLY B CA 1
ATOM 813 C C . GLY B 1 1 ? -22.391 -1.19 -11.883 1 26.22 1 GLY B C 1
ATOM 814 O O . GLY B 1 1 ? -22.312 -1.841 -10.836 1 26.22 1 GLY B O 1
ATOM 815 N N . GLU B 1 2 ? -22.328 -1.899 -12.984 1 32.97 2 GLU B N 1
ATOM 816 C CA . GLU B 1 2 ? -21.531 -3.123 -13.039 1 32.97 2 GLU B CA 1
ATOM 817 C C . GLU B 1 2 ? -20.125 -2.896 -12.484 1 32.97 2 GLU B C 1
ATOM 819 O O . GLU B 1 2 ? -19.391 -2.029 -12.961 1 32.97 2 GLU B O 1
ATOM 824 N N . ASP B 1 3 ? -20.031 -2.852 -11.234 1 39.75 3 ASP B N 1
ATOM 825 C CA . ASP B 1 3 ? -18.766 -2.67 -10.555 1 39.75 3 ASP B CA 1
ATOM 826 C C . ASP B 1 3 ? -17.656 -3.457 -11.242 1 39.75 3 ASP B C 1
ATOM 828 O O . ASP B 1 3 ? -17.656 -4.691 -11.227 1 39.75 3 ASP B O 1
ATOM 832 N N . SER B 1 4 ? -17.344 -2.934 -12.477 1 40.84 4 SER B N 1
ATOM 833 C CA . SER B 1 4 ? -16.266 -3.551 -13.242 1 40.84 4 SER B CA 1
ATOM 834 C C . SER B 1 4 ? -14.992 -3.664 -12.414 1 40.84 4 SER B C 1
ATOM 836 O O . SER B 1 4 ? -14.461 -2.656 -11.938 1 40.84 4 SER B O 1
ATOM 838 N N . ARG B 1 5 ? -15.039 -4.664 -11.703 1 47.88 5 ARG B N 1
ATOM 839 C CA . ARG B 1 5 ? -13.781 -4.887 -11 1 47.88 5 ARG B CA 1
ATOM 840 C C . ARG B 1 5 ? -12.625 -5.016 -11.984 1 47.88 5 ARG B C 1
ATOM 842 O O . ARG B 1 5 ? -12.664 -5.848 -12.891 1 47.88 5 ARG B O 1
ATOM 849 N N . SER B 1 6 ? -12.047 -3.791 -12.406 1 49.75 6 SER B N 1
ATOM 850 C CA . SER B 1 6 ? -10.883 -3.842 -13.289 1 49.75 6 SER B CA 1
ATOM 851 C C . SER B 1 6 ? -9.781 -4.703 -12.695 1 49.75 6 SER B C 1
ATOM 853 O O . SER B 1 6 ? -9.539 -4.668 -11.484 1 49.75 6 SER B O 1
ATOM 855 N N . PHE B 1 7 ? -9.711 -5.938 -13.289 1 52.75 7 PHE B N 1
ATOM 856 C CA . PHE B 1 7 ? -8.602 -6.766 -12.852 1 52.75 7 PHE B CA 1
ATOM 857 C C . PHE B 1 7 ? -7.359 -6.496 -13.695 1 52.75 7 PHE B C 1
ATOM 859 O O . PHE B 1 7 ? -7.469 -6.129 -14.867 1 52.75 7 PHE B O 1
ATOM 866 N N . HIS B 1 8 ? -6.297 -6.074 -12.992 1 57.09 8 HIS B N 1
ATOM 867 C CA . HIS B 1 8 ? -5.031 -5.879 -13.695 1 57.09 8 HIS B CA 1
ATOM 868 C C . HIS B 1 8 ? -4.121 -7.094 -13.531 1 57.09 8 HIS B C 1
ATOM 870 O O . HIS B 1 8 ? -3.969 -7.617 -12.43 1 57.09 8 HIS B O 1
ATOM 876 N N . VAL B 1 9 ? -3.918 -7.812 -14.656 1 61.56 9 VAL B N 1
ATOM 877 C CA . VAL B 1 9 ? -2.977 -8.93 -14.695 1 61.56 9 VAL B CA 1
ATOM 878 C C . VAL B 1 9 ? -1.604 -8.43 -15.141 1 61.56 9 VAL B C 1
ATOM 880 O O . VAL B 1 9 ? -1.494 -7.688 -16.125 1 61.56 9 VAL B O 1
ATOM 883 N N . SER B 1 10 ? -0.725 -8.539 -14.305 1 67.56 10 SER B N 1
ATOM 884 C CA . SER B 1 10 ? 0.636 -8.18 -14.688 1 67.56 10 SER B CA 1
ATOM 885 C C . SER B 1 10 ? 1.51 -9.414 -14.859 1 67.56 10 SER B C 1
ATOM 887 O O . SER B 1 10 ? 1.599 -10.25 -13.961 1 67.56 10 SER B O 1
ATOM 889 N N . ILE B 1 11 ? 1.787 -9.734 -16.016 1 72.75 11 ILE B N 1
ATOM 890 C CA . ILE B 1 11 ? 2.684 -10.844 -16.344 1 72.75 11 ILE B CA 1
ATOM 891 C C . ILE B 1 11 ? 4.082 -10.305 -16.625 1 72.75 11 ILE B C 1
ATOM 893 O O . ILE B 1 11 ? 4.238 -9.312 -17.344 1 72.75 11 ILE B O 1
ATOM 897 N N . GLN B 1 12 ? 4.957 -10.734 -15.805 1 69.94 12 GLN B N 1
ATOM 898 C CA . GLN B 1 12 ? 6.34 -10.328 -16.047 1 69.94 12 GLN B CA 1
ATOM 899 C C . GLN B 1 12 ? 7.16 -11.484 -16.609 1 69.94 12 GLN B C 1
ATOM 901 O O . GLN B 1 12 ? 6.898 -12.648 -16.297 1 69.94 12 GLN B O 1
ATOM 906 N N . GLY B 1 13 ? 8.031 -11.062 -17.516 1 73.12 13 GLY B N 1
ATOM 907 C CA . GLY B 1 13 ? 8.883 -12.047 -18.172 1 73.12 13 GLY B CA 1
ATOM 908 C C . GLY B 1 13 ? 8.641 -12.133 -19.672 1 73.12 13 GLY B C 1
ATOM 909 O O . GLY B 1 13 ? 8.102 -11.203 -20.281 1 73.12 13 GLY B O 1
ATOM 910 N N . THR B 1 14 ? 9.148 -13.203 -20.328 1 72 14 THR B N 1
ATOM 911 C CA . THR B 1 14 ? 9.164 -13.242 -21.781 1 72 14 THR B CA 1
ATOM 912 C C . THR B 1 14 ? 8.047 -14.133 -22.312 1 72 14 THR B C 1
ATOM 914 O O . THR B 1 14 ? 8.297 -15.234 -22.797 1 72 14 THR B O 1
ATOM 917 N N . PRO B 1 15 ? 6.781 -13.617 -22 1 71.94 15 PRO B N 1
ATOM 918 C CA . PRO B 1 15 ? 5.742 -14.398 -22.656 1 71.94 15 PRO B CA 1
ATOM 919 C C . PRO B 1 15 ? 5.738 -14.211 -24.172 1 71.94 15 PRO B C 1
ATOM 921 O O . PRO B 1 15 ? 6.098 -13.141 -24.672 1 71.94 15 PRO B O 1
ATOM 924 N N . LEU B 1 16 ? 5.523 -15.305 -24.906 1 78.31 16 LEU B N 1
ATOM 925 C CA . LEU B 1 16 ? 5.395 -15.219 -26.359 1 78.31 16 LEU B CA 1
ATOM 926 C C . LEU B 1 16 ? 4.062 -14.586 -26.75 1 78.31 16 LEU B C 1
ATOM 928 O O . LEU B 1 16 ? 3.984 -13.852 -27.734 1 78.31 16 LEU B O 1
ATOM 932 N N . SER B 1 17 ? 3.049 -14.922 -25.969 1 79.5 17 SER B N 1
ATOM 933 C CA . SER B 1 17 ? 1.728 -14.367 -26.25 1 79.5 17 SER B CA 1
ATOM 934 C C . SER B 1 17 ? 0.872 -14.32 -24.984 1 79.5 17 SER B C 1
ATOM 936 O O . SER B 1 17 ? 1.043 -15.133 -24.078 1 79.5 17 SER B O 1
ATOM 938 N N . ILE B 1 18 ? 0.118 -13.219 -24.859 1 78.38 18 ILE B N 1
ATOM 939 C CA . ILE B 1 18 ? -0.895 -13.094 -23.828 1 78.38 18 ILE B CA 1
ATOM 940 C C . ILE B 1 18 ? -2.254 -12.805 -24.453 1 78.38 18 ILE B C 1
ATOM 942 O O . ILE B 1 18 ? -2.375 -11.906 -25.297 1 78.38 18 ILE B O 1
ATOM 946 N N . THR B 1 19 ? -3.221 -13.695 -24.297 1 81.12 19 THR B N 1
ATOM 947 C CA . THR B 1 19 ? -4.586 -13.445 -24.734 1 81.12 19 THR B CA 1
ATOM 948 C C . THR B 1 19 ? -5.559 -13.516 -23.562 1 81.12 19 THR B C 1
ATOM 950 O O . THR B 1 19 ? -5.246 -14.109 -22.516 1 81.12 19 THR B O 1
ATOM 953 N N . SER B 1 20 ? -6.465 -12.688 -23.5 1 78.44 20 SER B N 1
ATOM 954 C CA . SER B 1 20 ? -7.449 -12.719 -22.422 1 78.44 20 SER B CA 1
ATOM 955 C C . SER B 1 20 ? -8.867 -12.859 -22.953 1 78.44 20 SER B C 1
ATOM 957 O O . SER B 1 20 ? -9.227 -12.211 -23.953 1 78.44 20 SER B O 1
ATOM 959 N N . ILE B 1 21 ? -9.516 -13.977 -22.516 1 71.75 21 ILE B N 1
ATOM 960 C CA . ILE B 1 21 ? -10.945 -14.141 -22.781 1 71.75 21 ILE B CA 1
ATOM 961 C C . ILE B 1 21 ? -11.719 -14.094 -21.453 1 71.75 21 ILE B C 1
ATOM 963 O O . ILE B 1 21 ? -11.617 -15.008 -20.641 1 71.75 21 ILE B O 1
ATOM 967 N N . GLY B 1 22 ? -12.469 -13.062 -21.219 1 66.5 22 GLY B N 1
ATOM 968 C CA . GLY B 1 22 ? -13.133 -12.859 -19.938 1 66.5 22 GLY B CA 1
ATOM 969 C C . GLY B 1 22 ? -12.164 -12.695 -18.781 1 66.5 22 GLY B C 1
ATOM 970 O O . GLY B 1 22 ? -11.273 -11.852 -18.828 1 66.5 22 GLY B O 1
ATOM 971 N N . GLU B 1 23 ? -12.328 -13.648 -17.75 1 68.75 23 GLU B N 1
ATOM 972 C CA . GLU B 1 23 ? -11.469 -13.594 -16.578 1 68.75 23 GLU B CA 1
ATOM 973 C C . GLU B 1 23 ? -10.328 -14.609 -16.672 1 68.75 23 GLU B C 1
ATOM 975 O O . GLU B 1 23 ? -9.625 -14.852 -15.688 1 68.75 23 GLU B O 1
ATOM 980 N N . THR B 1 24 ? -10.344 -15.219 -17.922 1 78 24 THR B N 1
ATOM 981 C CA . THR B 1 24 ? -9.305 -16.219 -18.094 1 78 24 THR B CA 1
ATOM 982 C C . THR B 1 24 ? -8.219 -15.727 -19.031 1 78 24 THR B C 1
ATOM 984 O O . THR B 1 24 ? -8.516 -15.234 -20.125 1 78 24 THR B O 1
ATOM 987 N N . TYR B 1 25 ? -7.043 -15.664 -18.578 1 85.75 25 TYR B N 1
ATOM 988 C CA . TYR B 1 25 ? -5.906 -15.297 -19.406 1 85.75 25 TYR B CA 1
ATOM 989 C C . TYR B 1 25 ? -5.156 -16.531 -19.891 1 85.75 25 TYR B C 1
ATOM 991 O O . TYR B 1 25 ? -5.121 -17.547 -19.203 1 85.75 25 TYR B O 1
ATOM 999 N N . SER B 1 26 ? -4.754 -16.422 -21.094 1 89.19 26 SER B N 1
ATOM 1000 C CA . SER B 1 26 ? -3.881 -17.453 -21.641 1 89.19 26 SER B CA 1
ATOM 1001 C C . SER B 1 26 ? -2.492 -16.891 -21.953 1 89.19 26 SER B C 1
ATOM 1003 O O . SER B 1 26 ? -2.359 -15.859 -22.594 1 89.19 26 SER B O 1
ATOM 1005 N N . VAL B 1 27 ? -1.531 -17.531 -21.453 1 90.69 27 VAL B N 1
ATOM 1006 C CA . VAL B 1 27 ? -0.16 -17.062 -21.625 1 90.69 27 VAL B CA 1
ATOM 1007 C C . VAL B 1 27 ? 0.695 -18.172 -22.219 1 90.69 27 VAL B C 1
ATOM 1009 O O . VAL B 1 27 ? 0.586 -19.328 -21.812 1 90.69 27 VAL B O 1
ATOM 1012 N N . THR B 1 28 ? 1.421 -17.828 -23.219 1 90.88 28 THR B N 1
ATOM 1013 C CA . THR B 1 28 ? 2.434 -18.734 -23.734 1 90.88 28 THR B CA 1
ATOM 1014 C C . THR B 1 28 ? 3.826 -18.328 -23.266 1 90.88 28 THR B C 1
ATOM 1016 O O . THR B 1 28 ? 4.293 -17.234 -23.578 1 90.88 28 THR B O 1
ATOM 1019 N N . ALA B 1 29 ? 4.414 -19.156 -22.5 1 91.12 29 ALA B N 1
ATOM 1020 C CA . ALA B 1 29 ? 5.75 -18.875 -21.969 1 91.12 29 ALA B CA 1
ATOM 1021 C C . ALA B 1 29 ? 6.82 -19.594 -22.781 1 91.12 29 ALA B C 1
ATOM 1023 O O . ALA B 1 29 ? 6.551 -20.641 -23.391 1 91.12 29 ALA B O 1
ATOM 1024 N N . VAL B 1 30 ? 8.016 -19.031 -22.797 1 90.31 30 VAL B N 1
ATOM 1025 C CA . VAL B 1 30 ? 9.148 -19.625 -23.484 1 90.31 30 VAL B CA 1
ATOM 1026 C C . VAL B 1 30 ? 9.906 -20.547 -22.531 1 90.31 30 VAL B C 1
ATOM 1028 O O . VAL B 1 30 ? 10.242 -20.156 -21.406 1 90.31 30 VAL B O 1
ATOM 1031 N N . ALA B 1 31 ? 10.172 -21.828 -23.078 1 92.06 31 ALA B N 1
ATOM 1032 C CA . ALA B 1 31 ? 10.953 -22.766 -22.266 1 92.06 31 ALA B CA 1
ATOM 1033 C C . ALA B 1 31 ? 12.297 -22.156 -21.875 1 92.06 31 ALA B C 1
ATOM 1035 O O . ALA B 1 31 ? 12.953 -21.5 -22.688 1 92.06 31 ALA B O 1
ATOM 1036 N N . GLY B 1 32 ? 12.641 -22.469 -20.688 1 92.06 32 GLY B N 1
ATOM 1037 C CA . GLY B 1 32 ? 13.914 -21.984 -20.188 1 92.06 32 GLY B CA 1
ATOM 1038 C C . GLY B 1 32 ? 13.844 -20.562 -19.656 1 92.06 32 GLY B C 1
ATOM 1039 O O . GLY B 1 32 ? 14.758 -20.109 -18.969 1 92.06 32 GLY B O 1
ATOM 1040 N N . GLY B 1 33 ? 12.781 -19.812 -19.938 1 89.75 33 GLY B N 1
ATOM 1041 C CA . GLY B 1 33 ? 12.594 -18.453 -19.453 1 89.75 33 GLY B CA 1
ATOM 1042 C C . GLY B 1 33 ? 11.984 -18.391 -18.062 1 89.75 33 GLY B C 1
ATOM 1043 O O . GLY B 1 33 ? 12.031 -19.375 -17.328 1 89.75 33 GLY B O 1
ATOM 1044 N N . GLN B 1 34 ? 11.555 -17.125 -17.734 1 91.56 34 GLN B N 1
ATOM 1045 C CA . GLN B 1 34 ? 10.914 -16.891 -16.453 1 91.56 34 GLN B CA 1
ATOM 1046 C C . GLN B 1 34 ? 9.477 -16.406 -16.641 1 91.56 34 GLN B C 1
ATOM 1048 O O . GLN B 1 34 ? 9.188 -15.664 -17.578 1 91.56 34 GLN B O 1
ATOM 1053 N N . LEU B 1 35 ? 8.609 -16.875 -15.742 1 91.19 35 LEU B N 1
ATOM 1054 C CA . LEU B 1 35 ? 7.215 -16.438 -15.734 1 91.19 35 LEU B CA 1
ATOM 1055 C C . LEU B 1 35 ? 6.828 -15.867 -14.375 1 91.19 35 LEU B C 1
ATOM 1057 O O . LEU B 1 35 ? 7.109 -16.484 -13.344 1 91.19 35 LEU B O 1
ATOM 1061 N N . ILE B 1 36 ? 6.266 -14.734 -14.328 1 92.38 36 ILE B N 1
ATOM 1062 C CA . ILE B 1 36 ? 5.75 -14.141 -13.094 1 92.38 36 ILE B CA 1
ATOM 1063 C C . ILE B 1 36 ? 4.27 -13.805 -13.266 1 92.38 36 ILE B C 1
ATOM 1065 O O . ILE B 1 36 ? 3.896 -13.047 -14.172 1 92.38 36 ILE B O 1
ATOM 1069 N N . LEU B 1 37 ? 3.43 -14.406 -12.445 1 90.62 37 LEU B N 1
ATOM 1070 C CA . LEU B 1 37 ? 1.999 -14.125 -12.414 1 90.62 37 LEU B CA 1
ATOM 1071 C C . LEU B 1 37 ? 1.643 -13.266 -11.203 1 90.62 37 LEU B C 1
ATOM 1073 O O . LEU B 1 37 ? 2.17 -13.477 -10.109 1 90.62 37 LEU B O 1
ATOM 1077 N N . GLU B 1 38 ? 0.833 -12.336 -11.383 1 89.06 38 GLU B N 1
ATOM 1078 C CA . GLU B 1 38 ? 0.409 -11.438 -10.305 1 89.06 38 GLU B CA 1
ATOM 1079 C C . GLU B 1 38 ? -1.077 -11.609 -10 1 89.06 38 GLU B C 1
ATOM 1081 O O . GLU B 1 38 ? -1.917 -11.484 -10.898 1 89.06 38 GLU B O 1
ATOM 1086 N N . CYS B 1 39 ? -1.401 -11.93 -8.773 1 89.38 39 CYS B N 1
ATOM 1087 C CA . CYS B 1 39 ? -2.789 -12.008 -8.328 1 89.38 39 CYS B CA 1
ATOM 1088 C C . CYS B 1 39 ? -3.383 -10.617 -8.133 1 89.38 39 CYS B C 1
ATOM 1090 O O . CYS B 1 39 ? -2.771 -9.766 -7.492 1 89.38 39 CYS B O 1
ATOM 1092 N N . PRO B 1 40 ? -4.578 -10.43 -8.742 1 80.56 40 PRO B N 1
ATOM 1093 C CA . PRO B 1 40 ? -5.195 -9.109 -8.57 1 80.56 40 PRO B CA 1
ATOM 1094 C C . PRO B 1 40 ? -5.645 -8.859 -7.133 1 80.56 40 PRO B C 1
ATOM 1096 O O . PRO B 1 40 ? -6.02 -9.797 -6.422 1 80.56 40 PRO B O 1
ATOM 1099 N N . GLU B 1 41 ? -5.262 -7.703 -6.609 1 74.19 41 GLU B N 1
ATOM 1100 C CA . GLU B 1 41 ? -5.789 -7.262 -5.32 1 74.19 41 GLU B CA 1
ATOM 1101 C C . GLU B 1 41 ? -6.82 -6.152 -5.5 1 74.19 41 GLU B C 1
ATOM 1103 O O . GLU B 1 41 ? -6.738 -5.363 -6.445 1 74.19 41 GLU B O 1
ATOM 1108 N N . ASP B 1 42 ? -7.973 -6.383 -4.809 1 65 42 ASP B N 1
ATOM 1109 C CA . ASP B 1 42 ? -8.93 -5.281 -4.824 1 65 42 ASP B CA 1
ATOM 1110 C C . ASP B 1 42 ? -8.25 -3.959 -4.473 1 65 42 ASP B C 1
ATOM 1112 O O . ASP B 1 42 ? -7.551 -3.865 -3.463 1 65 42 ASP B O 1
ATOM 1116 N N . ALA B 1 43 ? -7.824 -3.311 -5.41 1 61.44 43 ALA B N 1
ATOM 1117 C CA . ALA B 1 43 ? -7.238 -2.002 -5.125 1 61.44 43 ALA B CA 1
ATOM 1118 C C . ALA B 1 43 ? -8.172 -1.162 -4.258 1 61.44 43 ALA B C 1
ATOM 1120 O O . ALA B 1 43 ? -9.32 -0.901 -4.641 1 61.44 43 ALA B O 1
ATOM 1121 N N . VAL B 1 44 ? -8.102 -1.259 -3.018 1 66.75 44 VAL B N 1
ATOM 1122 C CA . VAL B 1 44 ? -8.875 -0.341 -2.189 1 66.75 44 VAL B CA 1
ATOM 1123 C C . VAL B 1 44 ? -8.5 1.101 -2.527 1 66.75 44 VAL B C 1
ATOM 1125 O O . VAL B 1 44 ? -7.316 1.451 -2.553 1 66.75 44 VAL B O 1
ATOM 1128 N N . PRO B 1 45 ? -9.492 1.79 -3.0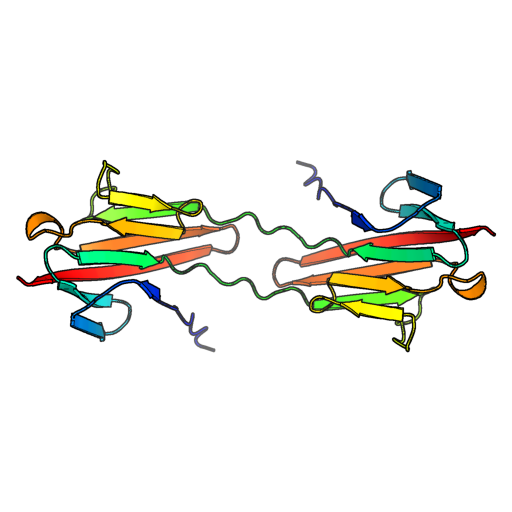88 1 70.69 45 PRO B N 1
ATOM 1129 C CA . PRO B 1 45 ? -9.172 3.197 -3.34 1 70.69 45 PRO B CA 1
ATOM 1130 C C . PRO B 1 45 ? -8.531 3.883 -2.133 1 70.69 45 PRO B C 1
ATOM 1132 O O . PRO B 1 45 ? -8.898 3.59 -0.99 1 70.69 45 PRO B O 1
ATOM 1135 N N . PRO B 1 46 ? -7.449 4.629 -2.469 1 76.5 46 PRO B N 1
ATOM 1136 C CA . PRO B 1 46 ? -6.883 5.387 -1.351 1 76.5 46 PRO B CA 1
ATOM 1137 C C . PRO B 1 46 ? -7.91 6.285 -0.668 1 76.5 46 PRO B C 1
ATOM 1139 O O . PRO B 1 46 ? -8.844 6.762 -1.315 1 76.5 46 PRO B O 1
ATOM 1142 N N . PRO B 1 47 ? -7.797 6.535 0.523 1 82.94 47 PRO B N 1
ATOM 1143 C CA . PRO B 1 47 ? -8.758 7.395 1.222 1 82.94 47 PRO B CA 1
ATOM 1144 C C . PRO B 1 47 ? -8.664 8.852 0.788 1 82.94 47 PRO B C 1
ATOM 1146 O O . PRO B 1 47 ? -7.621 9.289 0.295 1 82.94 47 PRO B O 1
ATOM 1149 N N . HIS B 1 48 ? -9.844 9.539 0.844 1 89.69 48 HIS B N 1
ATOM 1150 C CA . HIS B 1 48 ? -9.852 11 0.779 1 89.69 48 HIS B CA 1
ATOM 1151 C C . HIS B 1 48 ? -9.445 11.609 2.115 1 89.69 48 HIS B C 1
ATOM 1153 O O . HIS B 1 48 ? -10.086 11.352 3.139 1 89.69 48 HIS B O 1
ATOM 1159 N N . ILE B 1 49 ? -8.32 12.367 2.066 1 92.44 49 ILE B N 1
ATOM 1160 C CA . ILE B 1 49 ? -7.812 12.914 3.316 1 92.44 49 ILE B CA 1
ATOM 1161 C C . ILE B 1 49 ? -7.969 14.438 3.309 1 92.44 49 ILE B C 1
ATOM 1163 O O . ILE B 1 49 ? -7.637 15.094 2.318 1 92.44 49 ILE B O 1
ATOM 1167 N N . GLU B 1 50 ? -8.531 15.008 4.418 1 95.19 50 GLU B N 1
ATOM 1168 C CA . GLU B 1 50 ? -8.656 16.453 4.633 1 95.19 50 GLU B CA 1
ATOM 1169 C C . GLU B 1 50 ? -7.91 16.875 5.895 1 95.19 50 GLU B C 1
ATOM 1171 O O . GLU B 1 50 ? -7.938 16.188 6.906 1 95.19 50 GLU B O 1
ATOM 1176 N N . TRP B 1 51 ? -7.254 18.031 5.762 1 96.5 51 TRP B N 1
ATOM 1177 C CA . TRP B 1 51 ? -6.57 18.609 6.914 1 96.5 51 TRP B CA 1
ATOM 1178 C C . TRP B 1 51 ? -7.258 19.891 7.371 1 96.5 51 TRP B C 1
ATOM 1180 O O . TRP B 1 51 ? -7.734 20.672 6.547 1 96.5 51 TRP B O 1
ATOM 1190 N N . HIS B 1 52 ? -7.293 20.109 8.648 1 97.75 52 HIS B N 1
ATOM 1191 C CA . HIS B 1 52 ? -7.816 21.328 9.25 1 97.75 52 HIS B CA 1
ATOM 1192 C C . HIS B 1 52 ? -6.82 21.938 10.242 1 97.75 52 HIS B C 1
ATOM 1194 O O . HIS B 1 52 ? -6.043 21.203 10.859 1 97.75 52 HIS B O 1
ATOM 1200 N N . TRP B 1 53 ? -6.801 23.203 10.289 1 96.94 53 TRP B N 1
ATOM 1201 C CA . TRP B 1 53 ? -6.059 23.969 11.289 1 96.94 53 TRP B CA 1
ATOM 1202 C C . TRP B 1 53 ? -6.98 24.922 12.047 1 96.94 53 TRP B C 1
ATOM 1204 O O . TRP B 1 53 ? -7.641 25.766 11.445 1 96.94 53 TRP B O 1
ATOM 1214 N N . GLU B 1 54 ? -6.949 24.688 13.391 1 96.62 54 GLU B N 1
ATOM 1215 C CA . GLU B 1 54 ? -7.805 25.469 14.273 1 96.62 54 GLU B CA 1
ATOM 1216 C C . GLU B 1 54 ? -9.25 25.469 13.789 1 96.62 54 GLU B C 1
ATOM 1218 O O . GLU B 1 54 ? -9.898 26.516 13.742 1 96.62 54 GLU B O 1
ATOM 1223 N N . GLY B 1 55 ? -9.711 24.312 13.328 1 95.06 55 GLY B N 1
ATOM 1224 C CA . GLY B 1 55 ? -11.109 24.094 13.016 1 95.06 55 GLY B CA 1
ATOM 1225 C C . GLY B 1 55 ? -11.469 24.484 11.594 1 95.06 55 GLY B C 1
ATOM 1226 O O . GLY B 1 55 ? -12.57 24.203 11.125 1 95.06 55 GLY B O 1
ATOM 1227 N N . SER B 1 56 ? -10.578 25.172 10.938 1 97.12 56 SER B N 1
ATOM 1228 C CA . SER B 1 56 ? -10.805 25.594 9.555 1 97.12 56 SER B CA 1
ATOM 1229 C C . SER B 1 56 ? -9.977 24.75 8.586 1 97.12 56 SER B C 1
ATOM 1231 O O . SER B 1 56 ? -8.898 24.266 8.938 1 97.12 56 SER B O 1
ATOM 1233 N N . PRO B 1 57 ? -10.516 24.547 7.309 1 97.06 57 PRO B N 1
ATOM 1234 C CA . PRO B 1 57 ? -9.695 23.844 6.32 1 97.06 57 PRO B CA 1
ATOM 1235 C C . PRO B 1 57 ? -8.312 24.469 6.148 1 97.06 57 PRO B C 1
ATOM 1237 O O . PRO B 1 57 ? -8.188 25.703 6.094 1 97.06 57 PRO B O 1
ATOM 1240 N N . LEU B 1 58 ? -7.336 23.609 6.168 1 97.31 58 LEU B N 1
ATOM 1241 C CA . LEU B 1 58 ? -5.965 24.094 6.07 1 97.31 58 LEU B CA 1
ATOM 1242 C C . LEU B 1 58 ? -5.664 24.594 4.664 1 97.31 58 LEU B C 1
ATOM 1244 O O . LEU B 1 58 ? -5.938 23.906 3.68 1 97.31 58 LEU B O 1
ATOM 1248 N N . ARG B 1 59 ? -5.25 25.828 4.535 1 94.5 59 ARG B N 1
ATOM 1249 C CA . ARG B 1 59 ? -4.848 26.391 3.25 1 94.5 59 ARG B CA 1
ATOM 1250 C C . ARG B 1 59 ? -3.348 26.25 3.027 1 94.5 59 ARG B C 1
ATOM 1252 O O . ARG B 1 59 ? -2.547 26.641 3.877 1 94.5 59 ARG B O 1
ATOM 1259 N N . GLU B 1 60 ? -2.973 25.5 1.931 1 96 60 GLU B N 1
ATOM 1260 C CA . GLU B 1 60 ? -1.557 25.328 1.625 1 96 60 GLU B CA 1
ATOM 1261 C C . GLU B 1 60 ? -0.913 26.641 1.202 1 96 60 GLU B C 1
ATOM 1263 O O . GLU B 1 60 ? -1.597 27.547 0.717 1 96 60 GLU B O 1
ATOM 1268 N N . ASP B 1 61 ? 0.3 26.828 1.467 1 94.69 61 ASP B N 1
ATOM 1269 C CA . ASP B 1 61 ? 1.14 27.922 0.993 1 94.69 61 ASP B CA 1
ATOM 1270 C C . ASP B 1 61 ? 2.57 27.453 0.745 1 94.69 61 ASP B C 1
ATOM 1272 O O . ASP B 1 61 ? 2.811 26.266 0.55 1 94.69 61 ASP B O 1
ATOM 1276 N N . ALA B 1 62 ? 3.49 28.328 0.665 1 94.25 62 ALA B N 1
ATOM 1277 C CA . ALA B 1 62 ? 4.871 27.969 0.349 1 94.25 62 ALA B CA 1
ATOM 1278 C C . ALA B 1 62 ? 5.484 27.125 1.454 1 94.25 62 ALA B C 1
ATOM 1280 O O . ALA B 1 62 ? 6.336 26.266 1.188 1 94.25 62 ALA B O 1
ATOM 1281 N N . ARG B 1 63 ? 5.047 27.359 2.674 1 94.81 63 ARG B N 1
ATOM 1282 C CA . ARG B 1 63 ? 5.652 26.672 3.812 1 94.81 63 ARG B CA 1
ATOM 1283 C C . ARG B 1 63 ? 4.805 25.484 4.254 1 94.81 63 ARG B C 1
ATOM 1285 O O . ARG B 1 63 ? 5.332 24.5 4.758 1 94.81 63 ARG B O 1
ATOM 1292 N N . ARG B 1 64 ? 3.482 25.609 4.172 1 95.62 64 ARG B N 1
ATOM 1293 C CA . ARG B 1 64 ? 2.545 24.562 4.547 1 95.62 64 ARG B CA 1
ATOM 1294 C C . ARG B 1 64 ? 2.082 23.781 3.322 1 95.62 64 ARG B C 1
ATOM 1296 O O . ARG B 1 64 ? 1.304 24.281 2.514 1 95.62 64 ARG B O 1
ATOM 1303 N N . ARG B 1 65 ? 2.537 22.516 3.219 1 96.69 65 ARG B N 1
ATOM 1304 C CA . ARG B 1 65 ? 2.232 21.703 2.045 1 96.69 65 ARG B CA 1
ATOM 1305 C C . ARG B 1 65 ? 1.676 20.344 2.451 1 96.69 65 ARG B C 1
ATOM 1307 O O . ARG B 1 65 ? 2.158 19.734 3.404 1 96.69 65 ARG B O 1
ATOM 1314 N N . VAL B 1 66 ? 0.642 19.938 1.747 1 96.38 66 VAL B N 1
ATOM 1315 C CA . VAL B 1 66 ? 0.123 18.594 1.898 1 96.38 66 VAL B CA 1
ATOM 1316 C C . VAL B 1 66 ? 0.747 17.672 0.846 1 96.38 66 VAL B C 1
ATOM 1318 O O . VAL B 1 66 ? 0.756 18 -0.343 1 96.38 66 VAL B O 1
ATOM 1321 N N . LEU B 1 67 ? 1.294 16.562 1.311 1 93.44 67 LEU B N 1
ATOM 1322 C CA . LEU B 1 67 ? 2.068 15.688 0.435 1 93.44 67 LEU B CA 1
ATOM 1323 C C . LEU B 1 67 ? 1.46 14.289 0.388 1 93.44 67 LEU B C 1
ATOM 1325 O O . LEU B 1 67 ? 0.612 13.953 1.216 1 93.44 67 LEU B O 1
ATOM 1329 N N . ALA B 1 68 ? 1.901 13.5 -0.627 1 90 68 ALA B N 1
ATOM 1330 C CA . ALA B 1 68 ? 1.567 12.086 -0.765 1 90 68 ALA B CA 1
ATOM 1331 C C . ALA B 1 68 ? 0.057 11.875 -0.74 1 90 68 ALA B C 1
ATOM 1333 O O . ALA B 1 68 ? -0.451 11.07 0.045 1 90 68 ALA B O 1
ATOM 1334 N N . GLU B 1 69 ? -0.615 12.648 -1.583 1 88.69 69 GLU B N 1
ATOM 1335 C CA . GLU B 1 69 ? -2.053 12.539 -1.808 1 88.69 69 GLU B CA 1
ATOM 1336 C C . GLU B 1 69 ? -2.832 12.75 -0.511 1 88.69 69 GLU B C 1
ATOM 1338 O O . GLU B 1 69 ? -3.799 12.039 -0.241 1 88.69 69 GLU B O 1
ATOM 1343 N N . GLY B 1 70 ? -2.275 13.602 0.388 1 91.56 70 GLY B N 1
ATOM 1344 C CA . GLY B 1 70 ? -3 14.031 1.572 1 91.56 70 GLY B CA 1
ATOM 1345 C C . GLY B 1 70 ? -2.479 13.406 2.852 1 91.56 70 GLY B C 1
ATOM 1346 O O . GLY B 1 70 ? -2.846 13.828 3.951 1 91.56 70 GLY B O 1
ATOM 1347 N N . ARG B 1 71 ? -1.636 12.523 2.729 1 88.88 71 ARG B N 1
ATOM 1348 C CA . ARG B 1 71 ? -1.248 11.719 3.885 1 88.88 71 ARG B CA 1
ATOM 1349 C C . ARG B 1 71 ? -0.404 12.531 4.859 1 88.88 71 ARG B C 1
ATOM 1351 O O . ARG B 1 71 ? -0.506 12.359 6.074 1 88.88 71 ARG B O 1
ATOM 1358 N N . PHE B 1 72 ? 0.4 13.43 4.266 1 92.06 72 PHE B N 1
ATOM 1359 C CA . PHE B 1 72 ? 1.319 14.172 5.121 1 92.06 72 PHE B CA 1
ATOM 1360 C C . PHE B 1 72 ? 1.059 15.672 5.023 1 92.06 72 PHE B C 1
ATOM 1362 O O . PHE B 1 72 ? 0.783 16.188 3.941 1 92.06 72 PHE B O 1
ATOM 1369 N N . LEU B 1 73 ? 1.122 16.312 6.121 1 95.38 73 LEU B N 1
ATOM 1370 C CA . LEU B 1 73 ? 1.223 17.766 6.18 1 95.38 73 LEU B CA 1
ATOM 1371 C C . LEU B 1 73 ? 2.633 18.188 6.57 1 95.38 73 LEU B C 1
ATOM 1373 O O . LEU B 1 73 ? 3.133 17.812 7.629 1 95.38 73 LEU B O 1
ATOM 1377 N N . GLN B 1 74 ? 3.252 18.891 5.727 1 94.62 74 GLN B N 1
ATOM 1378 C CA . GLN B 1 74 ? 4.602 19.406 5.977 1 94.62 74 GLN B CA 1
ATOM 1379 C C . GLN B 1 74 ? 4.59 20.906 6.215 1 94.62 74 GLN B C 1
ATOM 1381 O O . GLN B 1 74 ? 3.982 21.656 5.445 1 94.62 74 GLN B O 1
ATOM 1386 N N . ILE B 1 75 ? 5.152 21.328 7.297 1 95.19 75 ILE B N 1
ATOM 1387 C CA . ILE B 1 75 ? 5.348 22.75 7.59 1 95.19 75 ILE B CA 1
ATOM 1388 C C . ILE B 1 75 ? 6.84 23.062 7.676 1 95.19 75 ILE B C 1
ATOM 1390 O O . ILE B 1 75 ? 7.539 22.531 8.547 1 95.19 75 ILE B O 1
ATOM 1394 N N . ARG B 1 76 ? 7.285 23.781 6.809 1 94.69 76 ARG B N 1
ATOM 1395 C CA . ARG B 1 76 ? 8.68 24.203 6.797 1 94.69 76 ARG B CA 1
ATOM 1396 C C . ARG B 1 76 ? 8.867 25.516 7.539 1 94.69 76 ARG B C 1
ATOM 1398 O O . ARG B 1 76 ? 7.93 26.312 7.648 1 94.69 76 ARG B O 1
ATOM 1405 N N . ALA B 1 77 ? 10.125 25.766 8.031 1 94.06 77 ALA B N 1
ATOM 1406 C CA . ALA B 1 77 ? 10.453 27 8.734 1 94.06 77 ALA B CA 1
ATOM 1407 C C . ALA B 1 77 ? 9.359 27.359 9.742 1 94.06 77 ALA B C 1
ATOM 1409 O O . ALA B 1 77 ? 8.828 28.469 9.719 1 94.06 77 ALA B O 1
ATOM 1410 N N . VAL B 1 78 ? 9.133 26.469 10.625 1 94.31 78 VAL B N 1
ATOM 1411 C CA . VAL B 1 78 ? 8.039 26.594 11.578 1 94.31 78 VAL B CA 1
ATOM 1412 C C . VAL B 1 78 ? 8.195 27.891 12.383 1 94.31 78 VAL B C 1
ATOM 1414 O O . VAL B 1 78 ? 9.297 28.219 12.828 1 94.31 78 VAL B O 1
ATOM 1417 N N . GLY B 1 79 ? 7.09 28.656 12.562 1 94.56 79 GLY B N 1
ATOM 1418 C CA . GLY B 1 79 ? 7.062 29.859 13.367 1 94.56 79 GLY B CA 1
ATOM 1419 C C . GLY B 1 79 ? 5.965 29.859 14.414 1 94.56 79 GLY B C 1
ATOM 1420 O O . GLY B 1 79 ? 5.141 28.938 14.453 1 94.56 79 GLY B O 1
ATOM 1421 N N . ALA B 1 80 ? 5.965 30.859 15.289 1 94.25 80 ALA B N 1
ATOM 1422 C CA . ALA B 1 80 ? 5.008 30.969 16.391 1 94.25 80 ALA B CA 1
ATOM 1423 C C . ALA B 1 80 ? 3.572 30.906 15.875 1 94.25 80 ALA B C 1
ATOM 1425 O O . ALA B 1 80 ? 2.695 30.344 16.547 1 94.25 80 ALA B O 1
ATOM 1426 N N . ALA B 1 81 ? 3.369 31.406 14.648 1 94.31 81 ALA B N 1
ATOM 1427 C CA . ALA B 1 81 ? 2.025 31.469 14.078 1 94.31 81 ALA B CA 1
ATOM 1428 C C . ALA B 1 81 ? 1.56 30.094 13.633 1 94.31 81 ALA B C 1
ATOM 1430 O O . ALA B 1 81 ? 0.375 29.875 13.359 1 94.31 81 ALA B O 1
ATOM 1431 N N . ASP B 1 82 ? 2.422 29.188 13.547 1 94.94 82 ASP B N 1
ATOM 1432 C CA . ASP B 1 82 ? 2.084 27.844 13.078 1 94.94 82 ASP B CA 1
ATOM 1433 C C . ASP B 1 82 ? 1.546 26.984 14.211 1 94.94 82 ASP B C 1
ATOM 1435 O O . ASP B 1 82 ? 1.154 25.844 14 1 94.94 82 ASP B O 1
ATOM 1439 N N . GLY B 1 83 ? 1.615 27.484 15.445 1 95.06 83 GLY B N 1
ATOM 1440 C CA . GLY B 1 83 ? 1.036 26.75 16.562 1 95.06 83 GLY B CA 1
ATOM 1441 C C . GLY B 1 83 ? -0.47 26.609 16.453 1 95.06 83 GLY B C 1
ATOM 1442 O O . GLY B 1 83 ? -1.111 27.266 15.641 1 95.06 83 GLY B O 1
ATOM 1443 N N . GLY B 1 84 ? -0.988 25.656 17.234 1 95.38 84 GLY B N 1
ATOM 1444 C CA . GLY B 1 84 ? -2.426 25.453 17.25 1 95.38 84 GLY B CA 1
ATOM 1445 C C . GLY B 1 84 ? -2.816 24 17.031 1 95.38 84 GLY B C 1
ATOM 1446 O O . GLY B 1 84 ? -1.966 23.109 17.078 1 95.38 84 GLY B O 1
ATOM 1447 N N . GLU B 1 85 ? -4.109 23.828 16.891 1 96 85 GLU B N 1
ATOM 1448 C CA . GLU B 1 85 ? -4.633 22.469 16.734 1 96 85 GLU B CA 1
ATOM 1449 C C . GLU B 1 85 ? -4.715 22.078 15.266 1 96 85 GLU B C 1
ATOM 1451 O O . GLU B 1 85 ? -5.332 22.781 14.461 1 96 85 GLU B O 1
ATOM 1456 N N . TYR B 1 86 ? -4.039 21.031 14.93 1 95 86 TYR B N 1
ATOM 1457 C CA . TYR B 1 86 ? -4.156 20.422 13.609 1 95 86 TYR B CA 1
ATOM 1458 C C . TYR B 1 86 ? -4.98 19.141 13.664 1 95 86 TYR B C 1
ATOM 1460 O O . TYR B 1 86 ? -4.855 18.359 14.609 1 95 86 TYR B O 1
ATOM 1468 N N . SER B 1 87 ? -5.832 18.969 12.641 1 94.31 87 SER B N 1
ATOM 1469 C CA . SER B 1 87 ? -6.59 17.719 12.57 1 94.31 87 SER B CA 1
ATOM 1470 C C . SER B 1 87 ? -6.715 17.234 11.133 1 94.31 87 SER B C 1
ATOM 1472 O O . SER B 1 87 ? -6.676 18.031 10.195 1 94.31 87 SER B O 1
ATOM 1474 N N . CYS B 1 88 ? -6.82 15.953 10.992 1 93.75 88 CYS B N 1
ATOM 1475 C CA . CYS B 1 88 ? -7.082 15.359 9.688 1 93.75 88 CYS B CA 1
ATOM 1476 C C . CYS B 1 88 ? -8.18 14.305 9.781 1 93.75 88 CYS B C 1
ATOM 1478 O O . CYS B 1 88 ? -8.453 13.773 10.859 1 93.75 88 CYS B O 1
ATOM 1480 N N . ARG B 1 89 ? -8.836 14.148 8.711 1 92.56 89 ARG B N 1
ATOM 1481 C CA . ARG B 1 89 ? -9.836 13.102 8.562 1 92.56 89 ARG B CA 1
ATOM 1482 C C . ARG B 1 89 ? -9.633 12.32 7.27 1 92.56 89 ARG B C 1
ATOM 1484 O O . A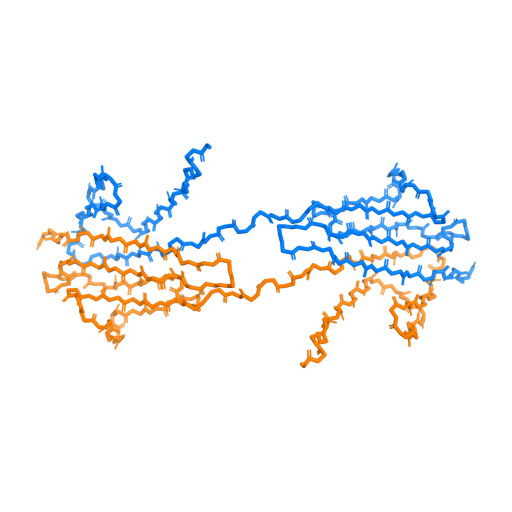RG B 1 89 ? -9.625 12.898 6.184 1 92.56 89 ARG B O 1
ATOM 1491 N N . ALA B 1 90 ? -9.367 10.977 7.402 1 90.38 90 ALA B N 1
ATOM 1492 C CA . ALA B 1 90 ? -9.25 10.07 6.266 1 90.38 90 ALA B CA 1
ATOM 1493 C C . ALA B 1 90 ? -10.531 9.25 6.082 1 90.38 90 ALA B C 1
ATOM 1495 O O . ALA B 1 90 ? -10.969 8.555 7.004 1 90.38 90 ALA B O 1
ATOM 1496 N N . THR B 1 91 ? -11.117 9.406 4.93 1 87.88 91 THR B N 1
ATOM 1497 C CA . THR B 1 91 ? -12.367 8.711 4.641 1 87.88 91 THR B CA 1
ATOM 1498 C C . THR B 1 91 ? -12.195 7.73 3.484 1 87.88 91 THR B C 1
ATOM 1500 O O . THR B 1 91 ? -11.594 8.07 2.461 1 87.88 91 THR B O 1
ATOM 1503 N N . ASN B 1 92 ? -12.555 6.445 3.746 1 81.19 92 ASN B N 1
ATOM 1504 C CA . ASN B 1 92 ? -12.625 5.449 2.68 1 81.19 92 ASN B CA 1
ATOM 1505 C C . ASN B 1 92 ? -13.898 4.613 2.775 1 81.19 92 ASN B C 1
ATOM 1507 O O . ASN B 1 92 ? -14.797 4.938 3.547 1 81.19 92 ASN B O 1
ATOM 1511 N N . ALA B 1 93 ? -14.031 3.615 1.895 1 74 93 ALA B N 1
ATOM 1512 C CA . ALA B 1 93 ? -15.234 2.797 1.821 1 74 93 ALA B CA 1
ATOM 1513 C C . ALA B 1 93 ? -15.484 2.062 3.135 1 74 93 ALA B C 1
ATOM 1515 O O . ALA B 1 93 ? -16.609 1.687 3.441 1 74 93 ALA B O 1
ATOM 1516 N N . LEU B 1 94 ? -14.43 1.882 3.855 1 72.38 94 LEU B N 1
ATOM 1517 C CA . LEU B 1 94 ? -14.555 1.108 5.086 1 72.38 94 LEU B CA 1
ATOM 1518 C C . LEU B 1 94 ? -14.922 2.01 6.258 1 72.38 94 LEU B C 1
ATOM 1520 O O . LEU B 1 94 ? -15.375 1.525 7.301 1 72.38 94 LEU B O 1
ATOM 1524 N N . GLY B 1 95 ? -14.711 3.287 6.121 1 79.62 95 GLY B N 1
ATOM 1525 C CA . GLY B 1 95 ? -15.039 4.195 7.207 1 79.62 95 GLY B CA 1
ATOM 1526 C C . GLY B 1 95 ? -14.109 5.391 7.285 1 79.62 95 GLY B C 1
ATOM 1527 O O . GLY B 1 95 ? -13.516 5.789 6.285 1 79.62 95 GLY B O 1
ATOM 1528 N N . ASP B 1 96 ? -14.195 6.055 8.492 1 84.94 96 ASP B N 1
ATOM 1529 C CA . ASP B 1 96 ? -13.406 7.266 8.68 1 84.94 96 ASP B CA 1
ATOM 1530 C C . ASP B 1 96 ? -12.43 7.105 9.852 1 84.94 96 ASP B C 1
ATOM 1532 O O . ASP B 1 96 ? -12.719 6.395 10.812 1 84.94 96 ASP B O 1
ATOM 1536 N N . THR B 1 97 ? -11.211 7.59 9.602 1 84.5 97 THR B N 1
ATOM 1537 C CA . THR B 1 97 ? -10.219 7.707 10.672 1 84.5 97 THR B CA 1
ATOM 1538 C C . THR B 1 97 ? -9.742 9.148 10.805 1 84.5 97 THR B C 1
ATOM 1540 O O . THR B 1 97 ? -9.625 9.867 9.805 1 84.5 97 THR B O 1
ATOM 1543 N N . SER B 1 98 ? -9.594 9.586 12.094 1 87 98 SER B N 1
ATOM 1544 C CA . SER B 1 98 ? -9.219 10.984 12.312 1 87 98 SER B CA 1
ATOM 1545 C C . SER B 1 98 ? -8.07 11.094 13.312 1 87 98 SER B C 1
ATOM 1547 O O . SER B 1 98 ? -7.809 10.156 14.07 1 87 98 SER B O 1
ATOM 1549 N N . LEU B 1 99 ? -7.348 12.234 13.242 1 86.19 99 LEU B N 1
ATOM 1550 C CA . LEU B 1 99 ? -6.273 12.594 14.156 1 86.19 99 LEU B CA 1
ATOM 1551 C C . LEU B 1 99 ? -6.355 14.07 14.531 1 86.19 99 LEU B C 1
ATOM 1553 O O . LEU B 1 99 ? -6.66 14.914 13.688 1 86.19 99 LEU B O 1
ATOM 1557 N N . ARG B 1 100 ? -6.047 14.32 15.852 1 91.38 100 ARG B N 1
ATOM 1558 C CA . ARG B 1 100 ? -5.918 15.695 16.328 1 91.38 100 ARG B CA 1
ATOM 1559 C C . ARG B 1 100 ? -4.574 15.914 17.016 1 91.38 100 ARG B C 1
ATOM 1561 O O . ARG B 1 100 ? -4.168 15.117 17.859 1 91.38 100 ARG B O 1
ATOM 1568 N N . VAL B 1 101 ? -3.918 16.922 16.625 1 91.88 101 VAL B N 1
ATOM 1569 C CA . VAL B 1 101 ? -2.604 17.203 17.203 1 91.88 101 VAL B CA 1
ATOM 1570 C C . VAL B 1 101 ? -2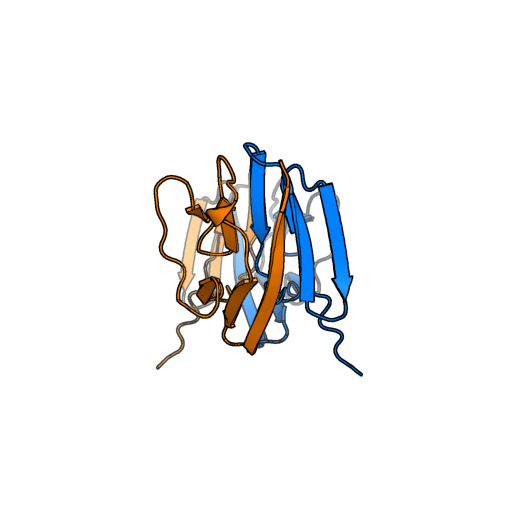.533 18.672 17.625 1 91.88 101 VAL B C 1
ATOM 1572 O O . VAL B 1 101 ? -2.838 19.562 16.828 1 91.88 101 VAL B O 1
ATOM 1575 N N . GLN B 1 102 ? -2.24 18.859 18.922 1 94 102 GLN B N 1
ATOM 1576 C CA . GLN B 1 102 ? -1.921 20.203 19.391 1 94 102 GLN B CA 1
ATOM 1577 C C . GLN B 1 102 ? -0.441 20.516 19.188 1 94 102 GLN B C 1
ATOM 1579 O O . GLN B 1 102 ? 0.424 19.797 19.703 1 94 102 GLN B O 1
ATOM 1584 N N . VAL B 1 103 ? -0.149 21.531 18.453 1 93.88 103 VAL B N 1
ATOM 1585 C CA . VAL B 1 103 ? 1.236 21.891 18.172 1 93.88 103 VAL B CA 1
ATOM 1586 C C . VAL B 1 103 ? 1.6 23.188 18.906 1 93.88 103 VAL B C 1
ATOM 1588 O O . VAL B 1 103 ? 0.865 24.172 18.844 1 93.88 103 VAL B O 1
ATOM 1591 N N . GLU B 1 104 ? 2.643 23.031 19.672 1 93.94 104 GLU B N 1
ATOM 1592 C CA . GLU B 1 104 ? 3.262 24.219 20.266 1 93.94 104 GLU B CA 1
ATOM 1593 C C . GLU B 1 104 ? 4.641 24.484 19.672 1 93.94 104 GLU B C 1
ATOM 1595 O O . GLU B 1 104 ? 5.414 23.547 19.438 1 93.94 104 GLU B O 1
ATOM 1600 N N . VAL B 1 105 ? 4.863 25.734 19.422 1 94.06 105 VAL B N 1
ATOM 1601 C CA . VAL B 1 105 ? 6.152 26.094 18.844 1 94.06 105 VAL B CA 1
ATOM 1602 C C . VAL B 1 105 ? 7.008 26.812 19.891 1 94.06 105 VAL B C 1
ATOM 1604 O O . VAL B 1 105 ? 6.539 27.719 20.562 1 94.06 105 VAL B O 1
ATOM 1607 N N . HIS B 1 106 ? 8.172 26.25 20.016 1 91.62 106 HIS B N 1
ATOM 1608 C CA . HIS B 1 106 ? 9.094 26.875 20.953 1 91.62 106 HIS B CA 1
ATOM 1609 C C . HIS B 1 106 ? 10.297 27.469 20.219 1 91.62 106 HIS B C 1
ATOM 1611 O O . HIS B 1 106 ? 10.828 26.859 19.297 1 91.62 106 HIS B O 1
ATOM 1617 N N . GLY B 1 107 ? 10.82 28.609 20.672 1 84.12 107 GLY B N 1
ATOM 1618 C CA . GLY B 1 107 ? 11.984 29.328 20.188 1 84.12 107 GLY B CA 1
ATOM 1619 C C . GLY B 1 107 ? 11.633 30.672 19.547 1 84.12 107 GLY B C 1
ATOM 1620 O O . GLY B 1 107 ? 10.453 30.969 19.328 1 84.12 107 GLY B O 1
#

InterPro domains:
  IPR003598 Immunoglobulin subtype 2 [SM00408] (30-95)
  IPR003599 Immunoglobulin domain subtype [SM00409] (24-106)
  IPR007110 Immunoglobulin-like domain [PS50835] (15-106)
  IPR013098 Immunoglobulin I-set [PF07679] (25-105)
  IPR013783 Immunoglobulin-like fold [G3DSA:2.60.40.10] (2-106)
  IPR036179 Immunoglobulin-like domain superfamily [SSF48726] (25-106)
  IPR051275 Cellular adhesion and signaling domain-containing protein [PTHR11640] (3-106)

Secondary structure (DSSP, 8-state):
----------EEE-EEEEEEETTEEEEEEETTS-EEEE------PPPEEEEEETTEEPPP-SSEEEEGGGTEEEE-S--GGG-EEEEEEEEETTEEEEEEEEEEEE-/----------EEE-EEEEEEETTEEEEEEETTS-EEEE------PPPEEEEEETTEEPPP-SSEEEEGGGTEEEE-S--GGG-EEEEEEEEETTEEEEEEEEEEEE-

pLDDT: mean 83.89, std 15.12, range [25.52, 97.75]

Radius of gyration: 23.89 Å; Cα contacts (8 Å, |Δi|>4): 479; chains: 2; bounding box: 37×61×52 Å

Solvent-accessible surface area (backbone atoms only — not comparable to full-atom values): 11848 Å² total; per-residue (Å²): 125,82,76,71,71,80,74,64,76,50,73,46,64,59,59,78,42,78,49,72,59,88,76,38,32,38,35,30,37,38,45,63,35,45,44,31,45,40,51,41,64,80,74,68,73,76,49,54,47,47,53,27,44,72,89,35,76,57,75,72,54,96,43,36,39,70,36,82,82,44,37,28,41,36,31,45,61,32,42,72,83,68,36,45,40,36,34,31,40,26,37,45,98,89,45,75,35,73,42,38,34,38,36,40,51,42,122,124,83,76,69,73,80,73,62,78,51,72,47,66,60,59,78,42,78,48,71,59,88,74,37,34,38,35,30,36,38,46,63,34,44,45,30,46,39,52,40,64,80,73,69,72,77,48,54,47,48,54,27,44,72,88,36,79,56,76,71,54,98,42,35,40,70,37,82,82,43,37,28,41,35,32,46,61,32,43,74,83,70,36,45,41,37,34,30,40,27,37,44,98,89,45,76,36,72,41,39,34,40,36,39,51,44,123

Sequence (214 aa):
GEDSRSFHVSIQGTPLSITSIGETYSVTAVAGGQLILECPEDAVPPPHIEWHWEGSPLREDARRRVLAEGRFLQIRAVGAADGGEYSCRATNALGDTSLRVQVEVHGGEDSRSFHVSIQGTPLSITSIGETYSVTAVAGGQLILECPEDAVPPPHIEWHWEGSPLREDARRRVLAEGRFLQIRAVGAADGGEYSCRATNALGDTSLRVQVEVHG

Foldseek 3Di:
DPVPQPFDKDKDWDWPDWDDDPPDIDTHRDPPIDIDTDDGDSPFPFWQKFKDFQNHGDDDDPQWDQDDNRPDTGGPPDDQVNFGKMKMWTQGPVGIDMDIDGDGDDD/DPPPQPFDKDKDWDWPDWDDDPPDIDTHRDPPIDIDTDDGDSPFPFWQKFKDFPNHGDDDDPQWDADDNRPDTGGHPDDQVNFGKMKMWTQGPVGIDMDIDGDGDDD